Protein AF-A0A0D7ALQ7-F1 (afdb_monomer_lite)

Radius of gyration: 22.97 Å; chains: 1; bounding box: 51×56×65 Å

Organism: NCBI:txid1128425

Sequence (313 aa):
KLHRQVHEFSKQVSEHLISRTMAYHEIWLDGDDINALKESGKGKMQLVAGGALQDFEPSYGEFYLPRKFKIAVAVPPTNDVDVFTSYIAIVNAQGELEGSNVSVSGGMGVINANKETYPRLGNVIGFCTIEQGRHVAEAVVKVQRDNGNCADHKNARLKHTIDWMGLDTFKAEVEQVLGFQLQPAWPYTFDRWHVGEDGRHHFMMYIENGTVQDEANCRDFKTCLREIAKTHKGPFRTTTNQHLMLSDIPSGDVQQIKALLAKYGLDNLNHTGLRLSSSACVAFSICGLAMAESERCLPLLIDEVEKICECCV

Structure (mmCIF, N/CA/C/O backbone):
data_AF-A0A0D7ALQ7-F1
#
_entry.id   AF-A0A0D7ALQ7-F1
#
loop_
_atom_site.group_PDB
_atom_site.id
_atom_site.type_symbol
_atom_site.label_atom_id
_atom_site.label_alt_id
_atom_site.label_comp_id
_atom_site.label_asym_id
_atom_site.label_entity_id
_atom_site.label_seq_id
_atom_site.pdbx_PDB_ins_code
_atom_site.Cartn_x
_atom_site.Cartn_y
_atom_site.Cartn_z
_atom_site.occupancy
_atom_site.B_iso_or_equiv
_atom_site.auth_seq_id
_atom_site.auth_comp_id
_atom_site.auth_asym_id
_atom_site.auth_atom_id
_atom_site.pdbx_PDB_model_num
ATOM 1 N N . LYS A 1 1 ? -5.741 12.962 -14.973 1.00 83.81 1 LYS A N 1
ATOM 2 C CA . LYS A 1 1 ? -6.413 13.780 -13.923 1.00 83.81 1 LYS A CA 1
ATOM 3 C C . LYS A 1 1 ? -6.730 12.954 -12.676 1.00 83.81 1 LYS A C 1
ATOM 5 O O . LYS A 1 1 ? -6.158 13.256 -11.634 1.00 83.81 1 LYS A O 1
ATOM 10 N N . LEU A 1 2 ? -7.522 11.885 -12.805 1.00 89.56 2 LEU A N 1
ATOM 11 C CA . LEU A 1 2 ? -7.896 10.970 -11.719 1.00 89.56 2 LEU A CA 1
ATOM 12 C C . LEU A 1 2 ? -6.726 10.510 -10.838 1.00 89.56 2 LEU A C 1
ATOM 14 O O . LEU A 1 2 ? -6.777 10.671 -9.624 1.00 89.56 2 LEU A O 1
ATOM 18 N N . HIS A 1 3 ? -5.629 10.039 -11.446 1.00 89.19 3 HIS A N 1
ATOM 19 C CA . HIS A 1 3 ? -4.418 9.642 -10.713 1.00 89.19 3 HIS A CA 1
ATOM 20 C C . HIS A 1 3 ? -3.951 10.716 -9.717 1.00 89.19 3 HIS A C 1
ATOM 22 O O . HIS A 1 3 ? -3.596 10.401 -8.589 1.00 89.19 3 HIS A O 1
ATOM 28 N N . ARG A 1 4 ? -3.971 11.999 -10.107 1.00 91.25 4 ARG A N 1
ATOM 29 C CA . ARG A 1 4 ? -3.558 13.103 -9.228 1.00 91.25 4 ARG A CA 1
ATOM 30 C C . ARG A 1 4 ? -4.515 13.265 -8.048 1.00 91.25 4 ARG A C 1
ATOM 32 O O . ARG A 1 4 ? -4.041 13.488 -6.944 1.00 91.25 4 ARG A O 1
ATOM 39 N N . GLN A 1 5 ? -5.823 13.146 -8.278 1.00 94.69 5 GLN A N 1
ATOM 40 C CA . GLN A 1 5 ? -6.834 13.238 -7.219 1.00 94.69 5 GLN A CA 1
ATOM 41 C C . GLN A 1 5 ? -6.679 12.093 -6.213 1.00 94.69 5 GLN A C 1
ATOM 43 O O . GLN A 1 5 ? -6.647 12.336 -5.013 1.00 94.69 5 GLN A O 1
ATOM 48 N N . VAL A 1 6 ? -6.504 10.860 -6.696 1.00 94.88 6 VAL A N 1
ATOM 49 C CA . VAL A 1 6 ? -6.315 9.678 -5.841 1.00 94.88 6 VAL A CA 1
ATOM 50 C C . VAL A 1 6 ? -4.981 9.728 -5.095 1.00 94.88 6 VAL A C 1
ATOM 52 O O . VAL A 1 6 ? -4.926 9.409 -3.908 1.00 94.88 6 VAL A O 1
ATOM 55 N N . HIS A 1 7 ? -3.906 10.161 -5.758 1.00 94.62 7 HIS A N 1
ATOM 56 C CA . HIS A 1 7 ? -2.610 10.368 -5.116 1.00 94.62 7 HIS A CA 1
ATOM 57 C C . HIS A 1 7 ? -2.700 11.426 -4.010 1.00 94.62 7 HIS A C 1
ATOM 59 O O . HIS A 1 7 ? -2.207 11.199 -2.911 1.00 94.62 7 HIS A O 1
ATOM 65 N N . GLU A 1 8 ? -3.352 12.559 -4.278 1.00 96.38 8 GLU A N 1
ATOM 66 C CA . GLU A 1 8 ? -3.537 13.622 -3.289 1.00 96.38 8 GLU A CA 1
ATOM 67 C C . GLU A 1 8 ? -4.393 13.153 -2.107 1.00 96.38 8 GLU A C 1
ATOM 69 O O . GLU A 1 8 ? -4.010 13.356 -0.961 1.00 96.38 8 GLU A O 1
ATOM 74 N N . PHE A 1 9 ? -5.485 12.430 -2.363 1.00 96.69 9 PHE A N 1
ATOM 75 C CA . PHE A 1 9 ? -6.277 11.784 -1.316 1.00 96.69 9 PHE A CA 1
ATOM 76 C C . PHE A 1 9 ? -5.427 10.833 -0.456 1.00 96.69 9 PHE A C 1
ATOM 78 O O . PHE A 1 9 ? -5.423 10.927 0.771 1.00 96.69 9 PHE A O 1
ATOM 85 N N . SER A 1 10 ? -4.648 9.955 -1.093 1.00 96.00 10 SER A N 1
ATOM 86 C CA . SER A 1 10 ? -3.773 8.993 -0.405 1.00 96.00 10 SER A CA 1
ATOM 87 C C . SER A 1 10 ? -2.716 9.700 0.445 1.00 96.00 10 SER A C 1
ATOM 89 O O . SER A 1 10 ? -2.460 9.312 1.586 1.00 96.00 10 SER A O 1
ATOM 91 N N . LYS A 1 11 ? -2.132 10.774 -0.094 1.00 96.38 11 LYS A N 1
ATOM 92 C CA . LYS A 1 11 ? -1.169 11.622 0.602 1.00 96.38 11 LYS A CA 1
ATOM 93 C C . LYS A 1 11 ? -1.807 12.297 1.814 1.00 96.38 11 LYS A C 1
ATOM 95 O O . LYS A 1 11 ? -1.233 12.221 2.893 1.00 96.38 11 LYS A O 1
ATOM 100 N N . GLN A 1 12 ? -2.998 12.876 1.677 1.00 96.38 12 GLN A N 1
ATOM 101 C CA . GLN A 1 12 ? -3.712 13.512 2.788 1.00 96.38 12 GLN A CA 1
ATOM 102 C C . GLN A 1 12 ? -4.039 12.522 3.907 1.00 96.38 12 GLN A C 1
ATOM 104 O O . GLN A 1 12 ? -3.862 12.850 5.078 1.00 96.38 12 GLN A O 1
ATOM 109 N N . VAL A 1 13 ? -4.471 11.302 3.568 1.00 95.94 13 VAL A N 1
ATOM 110 C CA . VAL A 1 13 ? -4.682 10.231 4.556 1.00 95.94 13 VAL A CA 1
ATOM 111 C C . VAL A 1 13 ? -3.369 9.879 5.260 1.00 95.94 13 VAL A C 1
ATOM 113 O O . VAL A 1 13 ? -3.337 9.796 6.487 1.00 95.94 13 VAL A O 1
ATOM 116 N N . SER A 1 14 ? -2.275 9.721 4.508 1.00 95.31 14 SER A N 1
ATOM 117 C CA . SER A 1 14 ? -0.954 9.422 5.068 1.00 95.31 14 SER A CA 1
ATOM 118 C C . SER A 1 14 ? -0.461 10.532 5.997 1.00 95.31 14 SER A C 1
ATOM 120 O O . SER A 1 14 ? -0.092 10.255 7.132 1.00 95.31 14 SER A O 1
ATOM 122 N N . GLU A 1 15 ? -0.463 11.786 5.544 1.00 94.19 15 GLU A N 1
ATOM 123 C CA . GLU A 1 15 ? 0.010 12.945 6.311 1.00 94.19 15 GLU A CA 1
ATOM 124 C C . GLU A 1 15 ? -0.820 13.178 7.575 1.00 94.19 15 GLU A C 1
ATOM 126 O O . GLU A 1 15 ? -0.276 13.559 8.610 1.00 94.19 15 GLU A O 1
ATOM 131 N N . HIS A 1 16 ? -2.124 12.897 7.523 1.00 94.12 16 HIS A N 1
ATOM 132 C CA . HIS A 1 16 ? -3.006 13.001 8.684 1.00 94.12 16 HIS A CA 1
ATOM 133 C C . HIS A 1 16 ? -2.687 11.965 9.772 1.00 94.12 16 HIS A C 1
ATOM 135 O O . HIS A 1 16 ? -2.894 12.235 10.957 1.00 94.12 16 HIS A O 1
ATOM 141 N N . LEU A 1 17 ? -2.163 10.803 9.373 1.00 93.62 17 LEU A N 1
ATOM 142 C CA . LEU A 1 17 ? -1.817 9.682 10.249 1.00 93.62 17 LEU A CA 1
ATOM 143 C C . LEU A 1 17 ? -0.319 9.585 10.573 1.00 93.62 17 LEU A C 1
ATOM 145 O O . LEU A 1 17 ? 0.089 8.636 11.240 1.00 93.62 17 LEU A O 1
ATOM 149 N N . ILE A 1 18 ? 0.519 10.523 10.130 1.00 91.00 18 ILE A N 1
ATOM 150 C CA . ILE A 1 18 ? 1.925 10.571 10.550 1.00 91.00 18 ILE A CA 1
ATOM 151 C C . ILE A 1 18 ? 2.000 10.886 12.054 1.00 91.00 18 ILE A C 1
ATOM 153 O O . ILE A 1 18 ? 1.263 11.740 12.554 1.00 91.00 18 ILE A O 1
ATOM 157 N N . SER A 1 19 ? 2.897 10.187 12.763 1.00 87.19 19 SER A N 1
ATOM 158 C CA . SER A 1 19 ? 3.220 10.492 14.164 1.00 87.19 19 SER A CA 1
ATOM 159 C C . SER A 1 19 ? 3.658 11.950 14.295 1.00 87.19 19 SER A C 1
ATOM 161 O O . SER A 1 19 ? 4.430 12.450 13.474 1.00 87.19 19 SER A O 1
ATOM 163 N N . ARG A 1 20 ? 3.159 12.640 15.314 1.00 84.38 20 ARG A N 1
ATOM 164 C CA . ARG A 1 20 ? 3.442 14.056 15.574 1.00 84.38 20 ARG A CA 1
ATOM 165 C C . ARG A 1 20 ? 4.612 14.270 16.546 1.00 84.38 20 ARG A C 1
ATOM 167 O O . ARG A 1 20 ? 4.968 15.427 16.772 1.00 84.38 20 ARG A O 1
ATOM 174 N N . THR A 1 21 ? 5.220 13.196 17.056 1.00 83.50 21 THR A N 1
ATOM 175 C CA . THR A 1 21 ? 6.371 13.218 17.966 1.00 83.50 21 THR A CA 1
ATOM 176 C C . THR A 1 21 ? 7.606 13.793 17.293 1.00 83.50 21 THR A C 1
ATOM 178 O O . THR A 1 21 ? 7.821 13.593 16.092 1.00 83.50 21 THR A O 1
ATOM 181 N N . MET A 1 22 ? 8.477 14.413 18.084 1.00 78.94 22 MET A N 1
ATOM 182 C CA . MET A 1 22 ? 9.764 14.913 17.599 1.00 78.94 22 MET A CA 1
ATOM 183 C C . MET A 1 22 ? 10.861 13.853 17.567 1.00 78.94 22 MET A C 1
ATOM 185 O O . MET A 1 22 ? 11.856 14.066 16.878 1.00 78.94 22 MET A O 1
ATOM 189 N N . ALA A 1 23 ? 10.649 12.694 18.197 1.00 83.81 23 ALA A N 1
ATOM 190 C CA . ALA A 1 23 ? 11.645 11.631 18.341 1.00 83.81 23 ALA A CA 1
ATOM 191 C C . ALA A 1 23 ? 12.419 11.291 17.051 1.00 83.81 23 ALA A C 1
ATOM 193 O O . ALA A 1 23 ? 13.636 11.137 17.086 1.00 83.81 23 ALA A O 1
ATOM 194 N N . TYR A 1 24 ? 11.753 11.205 15.891 1.00 84.31 24 TYR A N 1
ATOM 195 C CA . TYR A 1 24 ? 12.452 10.948 14.623 1.00 84.31 24 TYR A CA 1
ATOM 196 C C . TYR A 1 24 ? 13.460 12.057 14.284 1.00 84.31 24 TYR A C 1
ATOM 198 O O . TYR A 1 24 ? 14.602 11.780 13.931 1.00 84.31 24 TYR A O 1
ATOM 206 N N . HIS A 1 25 ? 13.047 13.315 14.406 1.00 83.06 25 HIS A N 1
ATOM 207 C CA . HIS A 1 25 ? 13.895 14.462 14.099 1.00 83.06 25 HIS A CA 1
ATOM 208 C C . HIS A 1 25 ? 15.025 14.605 15.123 1.00 83.06 25 HIS A C 1
ATOM 210 O O . HIS A 1 25 ? 16.146 14.894 14.741 1.00 83.06 25 HIS A O 1
ATOM 216 N N . GLU A 1 26 ? 14.759 14.333 16.401 1.00 81.88 26 GLU A N 1
ATOM 217 C CA . GLU A 1 26 ? 15.763 14.412 17.471 1.00 81.88 26 GLU A CA 1
ATOM 218 C C . GLU A 1 26 ? 16.873 13.361 17.350 1.00 81.88 26 GLU A C 1
ATOM 220 O O . GLU A 1 26 ? 17.991 13.598 17.798 1.00 81.88 26 GLU A O 1
ATOM 225 N N . ILE A 1 27 ? 16.579 12.204 16.750 1.00 85.38 27 ILE A N 1
ATOM 226 C CA . ILE A 1 27 ? 17.568 11.138 16.539 1.00 85.38 27 ILE A CA 1
ATOM 227 C C . ILE A 1 27 ? 18.418 11.398 15.288 1.00 85.38 27 ILE A C 1
ATOM 229 O O . ILE A 1 27 ? 19.602 11.063 15.280 1.00 85.38 27 ILE A O 1
ATOM 233 N N . TRP A 1 28 ? 17.817 11.935 14.221 1.00 86.00 28 TRP A N 1
ATOM 234 C CA . TRP A 1 28 ? 18.429 11.940 12.886 1.00 86.00 28 TRP A CA 1
ATOM 235 C C . TRP A 1 28 ? 18.815 13.320 12.347 1.00 86.00 28 TRP A C 1
ATOM 237 O O . TRP A 1 28 ? 19.547 13.367 11.360 1.00 86.00 28 TRP A O 1
ATOM 247 N N . LEU A 1 29 ? 18.315 14.413 12.931 1.00 83.38 29 LEU A N 1
ATOM 248 C CA . LEU A 1 29 ? 18.621 15.779 12.501 1.00 83.38 29 LEU A CA 1
ATOM 249 C C . LEU A 1 29 ? 19.487 16.511 13.527 1.00 83.38 29 LEU A C 1
ATOM 251 O O . LEU A 1 29 ? 19.416 16.256 14.728 1.00 83.38 29 LEU A O 1
ATOM 255 N N . ASP A 1 30 ? 20.275 17.460 13.033 1.00 77.88 30 ASP A N 1
ATOM 256 C CA . ASP A 1 30 ? 21.113 18.316 13.864 1.00 77.88 30 ASP A CA 1
ATOM 257 C C . ASP A 1 30 ? 20.290 19.428 14.554 1.00 77.88 30 ASP A C 1
ATOM 259 O O . ASP A 1 30 ? 19.154 19.739 14.183 1.00 77.88 30 ASP A O 1
ATOM 263 N N . GLY A 1 31 ? 20.871 20.054 15.585 1.00 74.56 31 GLY A N 1
ATOM 264 C CA . GLY A 1 31 ? 20.174 21.006 16.464 1.00 74.56 31 GLY A CA 1
ATOM 265 C C . GLY A 1 31 ? 19.560 22.225 15.761 1.00 74.56 31 GLY A C 1
ATOM 266 O O . GLY A 1 31 ? 18.485 22.676 16.161 1.00 74.56 31 GLY A O 1
ATOM 267 N N . ASP A 1 32 ? 20.194 22.729 14.701 1.00 76.81 32 ASP A N 1
ATOM 268 C CA . ASP A 1 32 ? 19.692 23.880 13.939 1.00 76.81 32 ASP A CA 1
ATOM 269 C C . ASP A 1 32 ? 18.411 23.533 13.156 1.00 76.81 32 ASP A C 1
ATOM 271 O O . ASP A 1 32 ? 17.445 24.302 13.169 1.00 76.81 32 ASP A O 1
ATOM 275 N N . ASP A 1 33 ? 18.344 22.332 12.573 1.00 76.06 33 ASP A N 1
ATOM 276 C CA . ASP A 1 33 ? 17.162 21.840 11.855 1.00 76.06 33 ASP A CA 1
ATOM 277 C C . ASP A 1 33 ? 15.991 21.564 12.811 1.00 76.06 33 ASP A C 1
ATOM 279 O O . ASP A 1 33 ? 14.828 21.841 12.500 1.00 76.06 33 ASP A O 1
ATOM 283 N N . ILE A 1 34 ? 16.288 21.066 14.014 1.00 71.75 34 ILE A N 1
ATOM 284 C CA . ILE A 1 34 ? 15.285 20.848 15.065 1.00 71.75 34 ILE A CA 1
ATOM 285 C C . ILE A 1 34 ? 14.671 22.181 15.514 1.00 71.75 34 ILE A C 1
ATOM 287 O O . ILE A 1 34 ? 13.456 22.258 15.722 1.00 71.75 34 ILE A O 1
ATOM 291 N N . ASN A 1 35 ? 15.480 23.235 15.655 1.00 72.62 35 ASN A N 1
ATOM 292 C CA . ASN A 1 35 ? 14.992 24.560 16.037 1.00 72.62 35 ASN A CA 1
ATOM 293 C C . ASN A 1 35 ? 14.075 25.151 14.957 1.00 72.62 35 ASN A C 1
ATOM 295 O O . ASN A 1 35 ? 12.969 25.591 15.277 1.00 72.62 35 ASN A O 1
ATOM 299 N N . ALA A 1 36 ? 14.459 25.047 13.682 1.00 73.19 36 ALA A N 1
ATOM 300 C CA . ALA A 1 36 ? 13.618 25.470 12.561 1.00 73.19 36 ALA A CA 1
ATOM 301 C C . ALA A 1 36 ? 12.274 24.707 12.509 1.00 73.19 36 ALA A C 1
ATOM 303 O O . ALA A 1 36 ? 11.220 25.289 12.233 1.00 73.19 36 ALA A O 1
ATOM 304 N N . LEU A 1 37 ? 12.273 23.405 12.826 1.00 71.69 37 LEU A N 1
ATOM 305 C CA . LEU A 1 37 ? 11.043 22.609 12.904 1.00 71.69 37 LEU A CA 1
ATOM 306 C C . LEU A 1 37 ? 10.129 23.052 14.052 1.00 71.69 37 LEU A C 1
ATOM 308 O O . LEU A 1 37 ? 8.920 23.190 13.836 1.00 71.69 37 LEU A O 1
ATOM 312 N N . LYS A 1 38 ? 10.691 23.328 15.233 1.00 68.81 38 LYS A N 1
ATOM 313 C CA . LYS A 1 38 ? 9.939 23.834 16.392 1.00 68.81 38 LYS A CA 1
ATOM 314 C C . LYS A 1 38 ? 9.276 25.181 16.088 1.00 68.81 38 LYS A C 1
ATOM 316 O O . LYS A 1 38 ? 8.101 25.365 16.404 1.00 68.81 38 LYS A O 1
ATOM 321 N N . GLU A 1 39 ? 9.979 26.084 15.405 1.00 69.25 39 GLU A N 1
ATOM 322 C CA . GLU A 1 39 ? 9.442 27.383 14.971 1.00 69.25 39 GLU A CA 1
ATOM 323 C C . GLU A 1 39 ? 8.305 27.247 13.944 1.00 69.25 39 GLU A C 1
ATOM 325 O O . GLU A 1 39 ? 7.362 28.037 13.949 1.00 69.25 39 GLU A O 1
ATOM 330 N N . SER A 1 40 ? 8.331 26.200 13.111 1.00 66.94 40 SER A N 1
ATOM 331 C CA . SER A 1 40 ? 7.265 25.903 12.140 1.00 66.94 40 SER A CA 1
ATOM 332 C C . SER A 1 40 ? 5.971 25.344 12.762 1.00 66.94 40 SER A C 1
ATOM 334 O O . SER A 1 40 ? 4.985 25.125 12.054 1.00 66.94 40 SER A O 1
ATOM 336 N N . GLY A 1 41 ? 5.955 25.090 14.078 1.00 61.75 41 GLY A N 1
ATOM 337 C CA . GLY A 1 41 ? 4.806 24.529 14.796 1.00 61.75 41 GLY A CA 1
ATOM 338 C C . GLY A 1 41 ? 4.644 23.008 14.661 1.00 61.75 41 GLY A C 1
ATOM 339 O O . GLY A 1 41 ? 3.593 22.473 15.032 1.00 61.75 41 GLY A O 1
ATOM 340 N N . LYS A 1 42 ? 5.661 22.304 14.142 1.00 58.62 42 LYS A N 1
ATOM 341 C CA . LYS A 1 42 ? 5.750 20.835 14.145 1.00 58.62 42 LYS A CA 1
ATOM 342 C C . LYS A 1 42 ? 6.405 20.364 15.450 1.00 58.62 42 LYS A C 1
ATOM 344 O O . LYS A 1 42 ? 7.422 20.916 15.852 1.00 58.62 42 LYS A O 1
ATOM 349 N N . GLY A 1 43 ? 5.809 19.363 16.107 1.00 57.34 43 GLY A N 1
ATOM 350 C CA . GLY A 1 43 ? 6.236 18.897 17.434 1.00 57.34 43 GLY A CA 1
ATOM 351 C C . GLY A 1 43 ? 5.532 19.618 18.579 1.00 57.34 43 GLY A C 1
ATOM 352 O O . GLY A 1 43 ? 6.143 20.394 19.314 1.00 57.34 43 GLY A O 1
ATOM 353 N N . LYS A 1 44 ? 4.217 19.404 18.719 1.00 56.22 44 LYS A N 1
ATOM 354 C CA . LYS A 1 44 ? 3.459 19.973 19.840 1.00 56.22 44 LYS A CA 1
ATOM 355 C C . LYS A 1 44 ? 3.783 19.200 21.117 1.00 56.22 44 LYS A C 1
ATOM 357 O O . LYS A 1 44 ? 3.284 18.100 21.320 1.00 56.22 44 LYS A O 1
ATOM 362 N N . MET A 1 45 ? 4.570 19.824 21.983 1.00 58.41 45 MET A N 1
ATOM 363 C CA . MET A 1 45 ? 4.805 19.358 23.346 1.00 58.41 45 MET A CA 1
ATOM 364 C C . MET A 1 45 ? 3.640 19.792 24.238 1.00 58.41 45 MET A C 1
ATOM 366 O O . MET A 1 45 ? 3.229 20.955 24.200 1.00 58.41 45 MET A O 1
ATOM 370 N N . GLN A 1 46 ? 3.105 18.879 25.045 1.00 51.94 46 GLN A N 1
ATOM 371 C CA . GLN A 1 46 ? 2.086 19.196 26.042 1.00 51.94 46 GLN A CA 1
ATOM 372 C C . GLN A 1 46 ? 2.699 19.170 27.444 1.00 51.94 46 GLN A C 1
ATOM 374 O O . GLN A 1 46 ? 3.487 18.289 27.781 1.00 51.94 46 GLN A O 1
ATOM 379 N N . LEU A 1 47 ? 2.325 20.145 28.273 1.00 51.75 47 LEU A N 1
ATOM 380 C CA . LEU A 1 47 ? 2.607 20.119 29.707 1.00 51.75 47 LEU A CA 1
ATOM 381 C C . LEU A 1 47 ? 1.745 19.035 30.360 1.00 51.75 47 LEU A C 1
ATOM 383 O O . LEU A 1 47 ? 0.519 19.160 30.399 1.00 51.75 47 LEU A O 1
ATOM 387 N N . VAL A 1 48 ? 2.385 17.985 30.866 1.00 53.59 48 VAL A N 1
ATOM 388 C CA . VAL A 1 48 ? 1.722 16.923 31.633 1.00 53.59 48 VAL A CA 1
ATOM 389 C C . VAL A 1 48 ? 1.777 17.213 33.136 1.00 53.59 48 VAL A C 1
ATOM 391 O O . VAL A 1 48 ? 2.560 18.046 33.607 1.00 53.59 48 VAL A O 1
ATOM 394 N N . ALA A 1 49 ? 0.908 16.553 33.909 1.00 41.44 49 ALA A N 1
ATOM 395 C CA . ALA A 1 49 ? 0.859 16.707 35.362 1.00 41.44 49 ALA A CA 1
ATOM 396 C C . ALA A 1 49 ? 2.239 16.401 35.976 1.00 41.44 49 ALA A C 1
ATOM 398 O O . ALA A 1 49 ? 2.764 15.303 35.816 1.00 41.44 49 ALA A O 1
ATOM 399 N N . GLY A 1 50 ? 2.836 17.394 36.643 1.00 54.69 50 GLY A N 1
ATOM 400 C CA . GLY A 1 50 ? 4.226 17.347 37.119 1.00 54.69 50 GLY A CA 1
ATOM 401 C C . GLY A 1 50 ? 5.176 18.331 36.422 1.00 54.69 50 GLY A C 1
ATOM 402 O O . GLY A 1 50 ? 6.323 18.449 36.837 1.00 54.69 50 GLY A O 1
ATOM 403 N N . GLY A 1 51 ? 4.711 19.075 35.409 1.00 45.66 51 GLY A N 1
ATOM 404 C CA . GLY A 1 51 ? 5.470 20.169 34.787 1.00 45.66 51 GLY A CA 1
ATOM 405 C C . GLY A 1 51 ? 6.480 19.734 33.720 1.00 45.66 51 GLY A C 1
ATOM 406 O O . GLY A 1 51 ? 7.216 20.574 33.208 1.00 45.66 51 GLY A O 1
ATOM 407 N N . ALA A 1 52 ? 6.507 18.448 33.361 1.00 50.28 52 ALA A N 1
ATOM 408 C CA . ALA A 1 52 ? 7.300 17.956 32.241 1.00 50.28 52 ALA A CA 1
ATOM 409 C C . ALA A 1 52 ? 6.615 18.296 30.906 1.00 50.28 52 ALA A C 1
ATOM 411 O O . ALA A 1 52 ? 5.395 18.180 30.771 1.00 50.28 52 ALA A O 1
ATOM 412 N N . LEU A 1 53 ? 7.409 18.712 29.918 1.00 56.91 53 LEU A N 1
ATOM 413 C CA . LEU A 1 53 ? 6.988 18.778 28.520 1.00 56.91 53 LEU A CA 1
ATOM 414 C C . LEU A 1 53 ? 7.128 17.373 27.932 1.00 56.91 53 LEU A C 1
ATOM 416 O O . LEU A 1 53 ? 8.234 16.836 27.910 1.00 56.91 53 LEU A O 1
ATOM 420 N N . GLN A 1 54 ? 6.020 16.780 27.491 1.00 65.62 54 GLN A N 1
ATOM 421 C CA . GLN A 1 54 ? 6.009 15.467 26.851 1.00 65.62 54 GLN A CA 1
ATOM 422 C C . GLN A 1 54 ? 5.468 15.583 25.426 1.00 65.62 54 GLN A C 1
ATOM 424 O O . GLN A 1 54 ? 4.537 16.352 25.163 1.00 65.62 54 GLN A O 1
ATOM 429 N N . ASP A 1 55 ? 6.057 14.806 24.519 1.00 68.88 55 ASP A N 1
ATOM 430 C CA . ASP A 1 55 ? 5.537 14.612 23.169 1.00 68.88 55 ASP A CA 1
ATOM 431 C C . ASP A 1 55 ? 4.090 14.101 23.252 1.00 68.88 55 ASP A C 1
ATOM 433 O O . ASP A 1 55 ? 3.804 13.102 23.917 1.00 68.88 55 ASP A O 1
ATOM 437 N N . PHE A 1 56 ? 3.166 14.805 22.599 1.00 74.38 56 PHE A N 1
ATOM 438 C CA . PHE A 1 56 ? 1.751 14.453 22.601 1.00 74.38 56 PHE A CA 1
ATOM 439 C C . PHE A 1 56 ? 1.342 13.840 21.263 1.00 74.38 56 PHE A C 1
ATOM 441 O O . PHE A 1 56 ? 1.339 14.525 20.240 1.00 74.38 56 PHE A O 1
ATOM 448 N N . GLU A 1 57 ? 0.919 12.572 21.297 1.00 85.12 57 GLU A N 1
ATOM 449 C CA . GLU A 1 57 ? 0.363 11.847 20.152 1.00 85.12 57 GLU A CA 1
ATOM 450 C C . GLU A 1 57 ? -1.174 11.802 20.186 1.00 85.12 57 GLU A C 1
ATOM 452 O O . GLU A 1 57 ? -1.748 10.949 20.867 1.00 85.12 57 GLU A O 1
ATOM 457 N N . PRO A 1 58 ? -1.892 12.644 19.416 1.00 83.44 58 PRO A N 1
ATOM 458 C CA . PRO A 1 58 ? -3.352 12.739 19.518 1.00 83.44 58 PRO A CA 1
ATOM 459 C C . PRO A 1 58 ? -4.084 11.495 18.997 1.00 83.44 58 PRO A C 1
ATOM 461 O O . PRO A 1 58 ? -5.159 11.138 19.484 1.00 83.44 58 PRO A O 1
ATOM 464 N N . SER A 1 59 ? -3.522 10.854 17.970 1.00 85.12 59 SER A N 1
ATOM 465 C CA . SER A 1 59 ? -4.125 9.687 17.317 1.00 85.12 59 SER A CA 1
ATOM 466 C C . SER A 1 59 ? -3.618 8.382 17.919 1.00 85.12 59 SER A C 1
ATOM 468 O O . SER A 1 59 ? -4.390 7.439 18.076 1.00 85.12 59 SER A O 1
ATOM 470 N N . TYR A 1 60 ? -2.342 8.333 18.295 1.00 89.81 60 TYR A N 1
ATOM 471 C CA . TYR A 1 60 ? -1.665 7.109 18.715 1.00 89.81 60 TYR A CA 1
ATOM 472 C C . TYR A 1 60 ? -1.578 6.937 20.231 1.00 89.81 60 TYR A C 1
ATOM 474 O O . TYR A 1 60 ? -1.548 5.803 20.699 1.00 89.81 60 TYR A O 1
ATOM 482 N N . GLY A 1 61 ? -1.601 8.030 20.998 1.00 88.75 61 GLY A N 1
ATOM 483 C CA . GLY A 1 61 ? -1.325 7.989 22.430 1.00 88.75 61 GLY A CA 1
ATOM 484 C C . GLY A 1 61 ? 0.087 7.481 22.739 1.00 88.75 61 GLY A C 1
ATOM 485 O O . GLY A 1 61 ? 0.914 7.291 21.850 1.00 88.75 61 GLY A O 1
ATOM 486 N N . GLU A 1 62 ? 0.353 7.240 24.020 1.00 88.62 62 GLU A N 1
ATOM 487 C CA . GLU A 1 62 ? 1.664 6.793 24.513 1.00 88.62 62 GLU A CA 1
ATOM 488 C C . GLU A 1 62 ? 2.098 5.438 23.927 1.00 88.62 62 GLU A C 1
ATOM 490 O O . GLU A 1 62 ? 3.265 5.238 23.594 1.00 88.62 62 GLU A O 1
ATOM 495 N N . PHE A 1 63 ? 1.152 4.510 23.761 1.00 90.69 63 PHE A N 1
ATOM 496 C CA . PHE A 1 63 ? 1.441 3.118 23.394 1.00 90.69 63 PHE A CA 1
ATOM 497 C C . PHE A 1 63 ? 1.362 2.828 21.894 1.00 90.69 63 PHE A C 1
ATOM 499 O O . PHE A 1 63 ? 1.590 1.691 21.478 1.00 90.69 63 PHE A O 1
ATOM 506 N N . TYR A 1 64 ? 1.056 3.834 21.071 1.00 94.38 64 TYR A N 1
ATOM 507 C CA . TYR A 1 64 ? 0.797 3.650 19.647 1.00 94.38 64 TYR A CA 1
ATOM 508 C C . TYR A 1 64 ? -0.268 2.571 19.376 1.00 94.38 64 TYR A C 1
ATOM 510 O O . TYR A 1 64 ? -1.220 2.411 20.136 1.00 94.38 64 TYR A O 1
ATOM 518 N N . LEU A 1 65 ? -0.174 1.875 18.239 1.00 95.62 65 LEU A N 1
ATOM 519 C CA . LEU A 1 65 ? -1.115 0.825 17.866 1.00 95.62 65 LEU A CA 1
ATOM 520 C C . LEU A 1 65 ? -0.651 -0.547 18.360 1.00 95.62 65 LEU A C 1
ATOM 522 O O . LEU A 1 65 ? 0.546 -0.836 18.294 1.00 95.62 65 LEU A O 1
ATOM 526 N N . PRO A 1 66 ? -1.593 -1.462 18.666 1.00 95.69 66 PRO A N 1
ATOM 527 C CA . PRO A 1 66 ? -1.279 -2.844 19.037 1.00 95.69 66 PRO A CA 1
ATOM 528 C C . PRO A 1 66 ? -0.376 -3.558 18.015 1.00 95.69 66 PRO A C 1
ATOM 530 O O . PRO A 1 66 ? 0.422 -4.439 18.341 1.00 95.69 66 PRO A O 1
ATOM 533 N N . ARG A 1 67 ? -0.499 -3.201 16.726 1.00 96.12 67 ARG A N 1
ATOM 534 C CA . ARG A 1 67 ? 0.314 -3.756 15.639 1.00 96.12 67 ARG A CA 1
ATOM 535 C C . ARG A 1 67 ? 0.284 -2.856 14.400 1.00 96.12 67 ARG A C 1
ATOM 537 O O . ARG A 1 67 ? -0.496 -1.916 14.316 1.00 96.12 67 ARG A O 1
ATOM 544 N N . LYS A 1 68 ? 1.104 -3.190 13.392 1.00 94.50 68 LYS A N 1
ATOM 545 C CA . LYS A 1 68 ? 1.143 -2.489 12.098 1.00 94.50 68 LYS A CA 1
ATOM 546 C C . LYS A 1 68 ? -0.248 -2.342 11.472 1.00 94.50 68 LYS A C 1
ATOM 548 O O . LYS A 1 68 ? -0.987 -3.327 11.339 1.00 94.50 68 LYS A O 1
ATOM 553 N N . PHE A 1 69 ? -0.534 -1.133 11.012 1.00 94.19 69 PHE A N 1
ATOM 554 C CA . PHE A 1 69 ? -1.732 -0.773 10.267 1.00 94.19 69 PHE A CA 1
ATOM 555 C C . PHE A 1 69 ? -1.360 -0.534 8.801 1.00 94.19 69 PHE A C 1
ATOM 557 O O . PHE A 1 69 ? -0.243 -0.110 8.512 1.00 94.19 69 PHE A O 1
ATOM 564 N N . LYS A 1 70 ? -2.243 -0.891 7.869 1.00 94.12 70 LYS A N 1
ATOM 565 C CA . LYS A 1 70 ? -1.982 -0.778 6.429 1.00 94.12 70 LYS A CA 1
ATOM 566 C C . LYS A 1 70 ? -3.159 -0.094 5.768 1.00 94.12 70 LYS A C 1
ATOM 568 O O . LYS A 1 70 ? -4.288 -0.493 6.034 1.00 94.12 70 LYS A O 1
ATOM 573 N N . ILE A 1 71 ? -2.859 0.873 4.909 1.00 94.50 71 ILE A N 1
ATOM 574 C CA . ILE A 1 71 ? -3.845 1.579 4.102 1.00 94.50 71 ILE A CA 1
ATOM 575 C C . ILE A 1 71 ? -3.445 1.499 2.637 1.00 94.50 71 ILE A C 1
ATOM 577 O O . ILE A 1 71 ? -2.273 1.646 2.301 1.00 94.50 71 ILE A O 1
ATOM 581 N N . ALA A 1 72 ? -4.433 1.241 1.792 1.00 94.44 72 ALA A N 1
ATOM 582 C CA . ALA A 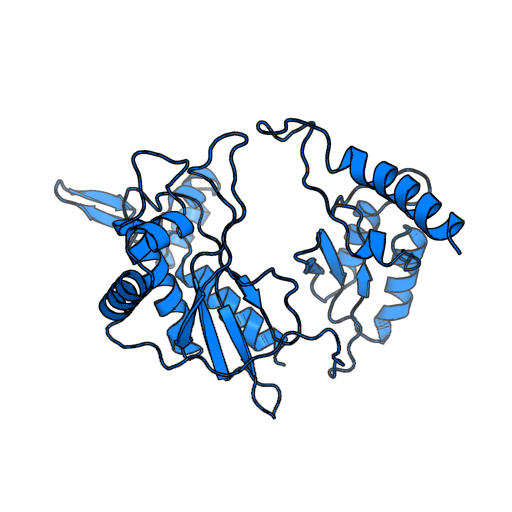1 72 ? -4.332 1.186 0.346 1.00 94.44 72 ALA A CA 1
ATOM 583 C C . ALA A 1 72 ? -5.561 1.861 -0.274 1.00 94.44 72 ALA A C 1
ATOM 585 O O . ALA A 1 72 ? -6.654 1.811 0.298 1.00 94.44 72 ALA A O 1
ATOM 586 N N . VAL A 1 73 ? -5.376 2.471 -1.442 1.00 95.19 73 VAL A N 1
ATOM 587 C CA . VAL A 1 73 ? -6.453 3.073 -2.230 1.00 95.19 73 VAL A CA 1
ATOM 588 C C . VAL A 1 73 ? -6.418 2.445 -3.616 1.00 95.19 73 VAL A C 1
ATOM 590 O O . VAL A 1 73 ? -5.467 2.676 -4.358 1.00 95.19 73 VAL A O 1
ATOM 593 N N . ALA A 1 74 ? -7.414 1.629 -3.956 1.00 93.00 74 ALA A N 1
ATOM 594 C CA . ALA A 1 74 ? -7.554 1.104 -5.314 1.00 93.00 74 ALA A CA 1
ATOM 595 C C . ALA A 1 74 ? -8.397 2.035 -6.157 1.00 93.00 74 ALA A C 1
ATOM 597 O O . ALA A 1 74 ? -9.345 2.654 -5.671 1.00 93.00 74 ALA A O 1
ATOM 598 N N . VAL A 1 75 ? -8.092 2.033 -7.447 1.00 92.00 75 VAL A N 1
ATOM 599 C CA . VAL A 1 75 ? -8.875 2.711 -8.468 1.00 92.00 75 VAL A CA 1
ATOM 600 C C . VAL A 1 75 ? -9.463 1.646 -9.382 1.00 92.00 75 VAL A C 1
ATOM 602 O O . VAL A 1 75 ? -8.749 1.139 -10.251 1.00 92.00 75 VAL A O 1
ATOM 605 N N . PRO A 1 76 ? -10.749 1.290 -9.199 1.00 89.38 76 PRO A N 1
ATOM 606 C CA . PRO A 1 76 ? -11.449 0.442 -10.143 1.00 89.38 76 PRO A CA 1
ATOM 607 C C . PRO A 1 76 ? -11.258 0.941 -11.588 1.00 89.38 76 PRO A C 1
ATOM 609 O O . PRO A 1 76 ? -11.273 2.151 -11.826 1.00 89.38 76 PRO A O 1
ATOM 612 N N . PRO A 1 77 ? -11.054 0.029 -12.547 1.00 85.44 77 PRO A N 1
ATOM 613 C CA . PRO A 1 77 ? -11.259 -1.409 -12.412 1.00 85.44 77 PRO A CA 1
ATOM 614 C C . PRO A 1 77 ? -10.019 -2.186 -11.910 1.00 85.44 77 PRO A C 1
ATOM 616 O O . PRO A 1 77 ? -10.077 -3.395 -11.701 1.00 85.44 77 PRO A O 1
ATOM 619 N N . THR A 1 78 ? -8.911 -1.517 -11.609 1.00 85.50 78 THR A N 1
ATOM 620 C CA . THR A 1 78 ? -7.670 -2.177 -11.185 1.00 85.50 78 THR A CA 1
ATOM 621 C C . THR A 1 78 ? -7.611 -2.364 -9.661 1.00 85.50 78 THR A C 1
ATOM 623 O O . THR A 1 78 ? -7.919 -1.453 -8.895 1.00 85.50 78 THR A O 1
ATOM 626 N N . ASN A 1 79 ? -7.185 -3.550 -9.213 1.00 87.56 79 ASN A N 1
ATOM 627 C CA . ASN A 1 79 ? -6.892 -3.858 -7.805 1.00 87.56 79 ASN A CA 1
ATOM 628 C C . ASN A 1 79 ? -5.425 -4.289 -7.624 1.00 87.56 79 ASN A C 1
ATOM 630 O O . ASN A 1 79 ? -5.121 -5.329 -7.047 1.00 87.56 79 ASN A O 1
ATOM 634 N N . ASP A 1 80 ? -4.510 -3.502 -8.174 1.00 85.12 80 ASP A N 1
ATOM 635 C CA . ASP A 1 80 ? -3.066 -3.707 -8.068 1.00 85.12 80 ASP A CA 1
ATOM 636 C C . ASP A 1 80 ? -2.576 -3.598 -6.619 1.00 85.12 80 ASP A C 1
ATOM 638 O O . ASP A 1 80 ? -1.638 -4.289 -6.231 1.00 85.12 80 ASP A O 1
ATOM 642 N N . VAL A 1 81 ? -3.229 -2.778 -5.795 1.00 86.94 81 VAL A N 1
ATOM 643 C CA . VAL A 1 81 ? -2.842 -2.555 -4.393 1.00 86.94 81 VAL A CA 1
ATOM 644 C C . VAL A 1 81 ? -3.341 -3.611 -3.396 1.00 86.94 81 VAL A C 1
ATOM 646 O O . VAL A 1 81 ? -3.043 -3.498 -2.207 1.00 86.94 81 VAL A O 1
ATOM 649 N N . ASP A 1 82 ? -4.103 -4.609 -3.856 1.00 81.94 82 ASP A N 1
ATOM 650 C CA . ASP A 1 82 ? -4.733 -5.650 -3.027 1.00 81.94 82 ASP A CA 1
ATOM 651 C C . ASP A 1 82 ? -5.603 -5.058 -1.885 1.00 81.94 82 ASP A C 1
ATOM 653 O O . ASP A 1 82 ? -5.365 -5.177 -0.677 1.00 81.94 82 ASP A O 1
ATOM 657 N N . VAL A 1 83 ? -6.617 -4.302 -2.313 1.00 76.88 83 VAL A N 1
ATOM 658 C CA . VAL A 1 83 ? -7.308 -3.241 -1.565 1.00 76.88 83 VAL A CA 1
ATOM 659 C C . VAL A 1 83 ? -8.375 -3.677 -0.587 1.00 76.88 83 VAL A C 1
ATOM 661 O O . VAL A 1 83 ? -9.003 -2.826 0.047 1.00 76.88 83 VAL A O 1
ATOM 664 N N . PHE A 1 84 ? -8.591 -4.971 -0.383 1.00 74.12 84 PHE A N 1
ATOM 665 C CA . PHE A 1 84 ? -9.486 -5.429 0.684 1.00 74.12 84 PHE A CA 1
ATOM 666 C C . PHE A 1 84 ? -8.891 -5.147 2.083 1.00 74.12 84 PHE A C 1
ATOM 668 O O . PHE A 1 84 ? -9.035 -5.922 3.018 1.00 74.12 84 PHE A O 1
ATOM 675 N N . THR A 1 85 ? -8.197 -4.020 2.223 1.00 62.69 85 THR A N 1
ATOM 676 C CA . THR A 1 85 ? -7.434 -3.497 3.332 1.00 62.69 85 THR A CA 1
ATOM 677 C C . THR A 1 85 ? -7.797 -2.038 3.663 1.00 62.69 85 THR A C 1
ATOM 679 O O . THR A 1 85 ? -7.533 -1.687 4.810 1.00 62.69 85 THR A O 1
ATOM 682 N N . SER A 1 86 ? -8.391 -1.198 2.773 1.00 83.88 86 SER A N 1
ATOM 683 C CA . SER A 1 86 ? -8.776 0.203 3.130 1.00 83.88 86 SER A CA 1
ATOM 684 C C . SER A 1 86 ? -9.788 0.976 2.255 1.00 83.88 86 SER A C 1
ATOM 686 O O . SER A 1 86 ? -10.891 1.223 2.727 1.00 83.88 86 SER A O 1
ATOM 688 N N . TYR A 1 87 ? -9.454 1.443 1.043 1.00 95.06 87 TYR A N 1
ATOM 689 C CA . TYR A 1 87 ? -10.319 2.372 0.282 1.00 95.06 87 TYR A CA 1
ATOM 690 C C . TYR A 1 87 ? -10.475 1.971 -1.180 1.00 95.06 87 TYR A C 1
ATOM 692 O O . TYR A 1 87 ? -9.489 1.758 -1.876 1.00 95.06 87 TYR A O 1
ATOM 700 N N . ILE A 1 88 ? -11.708 1.953 -1.673 1.00 95.88 88 ILE A N 1
ATOM 701 C CA . ILE A 1 88 ? -12.026 1.683 -3.077 1.00 95.88 88 ILE A CA 1
ATOM 702 C C . ILE A 1 88 ? -12.584 2.972 -3.672 1.00 95.88 88 ILE A C 1
ATOM 704 O O . ILE A 1 88 ? -13.677 3.401 -3.297 1.00 95.88 88 ILE A O 1
ATOM 708 N N . ALA A 1 89 ? -11.820 3.603 -4.563 1.00 95.25 89 ALA A N 1
ATOM 709 C CA . ALA A 1 89 ? -12.190 4.868 -5.178 1.00 95.25 89 ALA A CA 1
ATOM 710 C C . ALA A 1 89 ? -13.480 4.736 -5.995 1.00 95.25 89 ALA A C 1
ATOM 712 O O . ALA A 1 89 ? -13.677 3.763 -6.722 1.00 95.25 89 ALA A O 1
ATOM 713 N N . ILE A 1 90 ? -14.331 5.752 -5.898 1.00 95.56 90 ILE A N 1
ATOM 714 C CA . ILE A 1 90 ? -15.541 5.890 -6.701 1.00 95.56 90 ILE A CA 1
ATOM 715 C C . ILE A 1 90 ? -15.329 7.036 -7.682 1.00 95.56 90 ILE A C 1
ATOM 717 O O . ILE A 1 90 ? -14.969 8.147 -7.284 1.00 95.56 90 ILE A O 1
ATOM 721 N N . VAL A 1 91 ? -15.509 6.730 -8.964 1.00 92.00 91 VAL A N 1
ATOM 722 C CA . VAL A 1 91 ? -15.184 7.615 -10.083 1.00 92.00 91 VAL A CA 1
ATOM 723 C C . VAL A 1 91 ? -16.450 7.881 -10.884 1.00 92.00 91 VAL A C 1
ATOM 725 O O . VAL A 1 91 ? -17.155 6.938 -11.246 1.00 92.00 91 VAL A O 1
ATOM 728 N N . ASN A 1 92 ? -16.731 9.148 -11.174 1.00 90.00 92 ASN A N 1
ATOM 729 C CA . ASN A 1 92 ? -17.897 9.521 -11.970 1.00 90.00 92 ASN A CA 1
ATOM 730 C C . ASN A 1 92 ? -17.701 9.289 -13.471 1.00 90.00 92 ASN A C 1
ATOM 732 O O . ASN A 1 92 ? -16.613 8.973 -13.956 1.00 90.00 92 ASN A O 1
ATOM 736 N N . ALA A 1 93 ? -18.773 9.514 -14.231 1.00 87.00 93 ALA A N 1
ATOM 737 C CA . ALA A 1 93 ? -18.773 9.400 -15.688 1.00 87.00 93 ALA A CA 1
ATOM 738 C C . ALA A 1 93 ? -17.793 10.365 -16.387 1.00 87.00 93 ALA A C 1
ATOM 740 O O . ALA A 1 93 ? -17.449 10.149 -17.545 1.00 87.00 93 ALA A O 1
ATOM 741 N N . GLN A 1 94 ? -17.342 11.423 -15.706 1.00 86.94 94 GLN A N 1
ATOM 742 C CA . GLN A 1 94 ? -16.351 12.383 -16.199 1.00 86.94 94 GLN A CA 1
ATOM 743 C C . GLN A 1 94 ? -14.906 11.984 -15.842 1.00 86.94 94 GLN A C 1
ATOM 745 O O . GLN A 1 94 ? -13.972 12.729 -16.145 1.00 86.94 94 GLN A O 1
ATOM 750 N N . GLY A 1 95 ? -14.699 10.826 -15.204 1.00 87.19 95 GLY A N 1
ATOM 751 C CA . GLY A 1 95 ? -13.375 10.343 -14.816 1.00 87.19 95 GLY A CA 1
ATOM 752 C C . GLY A 1 95 ? -12.783 11.074 -13.607 1.00 87.19 95 GLY A C 1
ATOM 753 O O . GLY A 1 95 ? -11.559 11.156 -13.475 1.00 87.19 95 GLY A O 1
ATOM 754 N N . GLU A 1 96 ? -13.620 11.642 -12.739 1.00 91.94 96 GLU A N 1
ATOM 755 C CA . GLU A 1 96 ? -13.207 12.349 -11.525 1.00 91.94 96 GLU A CA 1
ATOM 756 C C . GLU A 1 96 ? -13.530 11.539 -10.270 1.00 91.94 96 GLU A C 1
ATOM 758 O O . GLU A 1 96 ? -14.544 10.847 -10.202 1.00 91.94 96 GLU A O 1
ATOM 763 N N . LEU A 1 97 ? -12.662 11.642 -9.263 1.00 94.88 97 LEU A N 1
ATOM 764 C CA . LEU A 1 97 ? -12.900 11.052 -7.947 1.00 94.88 97 LEU A CA 1
ATOM 765 C C . LEU A 1 97 ? -14.083 11.761 -7.266 1.00 94.88 97 LEU A C 1
ATOM 767 O O . LEU A 1 97 ? -14.045 12.981 -7.127 1.00 94.88 97 LEU A O 1
ATOM 771 N N . GLU A 1 98 ? -15.085 11.007 -6.810 1.00 95.56 98 GLU A N 1
ATOM 772 C CA . GLU A 1 98 ? -16.219 11.525 -6.017 1.00 95.56 98 GLU A CA 1
ATOM 773 C C . GLU A 1 98 ? -16.097 11.188 -4.528 1.00 95.56 98 GLU A C 1
ATOM 775 O O . GLU A 1 98 ? -16.576 11.914 -3.658 1.00 95.56 98 GLU A O 1
ATOM 780 N N . GLY A 1 99 ? -15.431 10.081 -4.216 1.00 96.25 99 GLY A N 1
ATOM 781 C CA . GLY A 1 99 ? -15.261 9.602 -2.854 1.00 96.25 99 GLY A CA 1
ATOM 782 C C . GLY A 1 99 ? -14.696 8.196 -2.846 1.00 96.25 99 GLY A C 1
ATOM 783 O O . GLY A 1 99 ? -14.023 7.769 -3.789 1.00 96.25 99 GLY A O 1
ATOM 784 N N . SER A 1 100 ? -14.927 7.463 -1.765 1.00 97.12 100 SER A N 1
ATOM 785 C CA . SER A 1 100 ? -14.440 6.092 -1.646 1.00 97.12 100 SER A CA 1
ATOM 786 C C . SER A 1 100 ? -15.354 5.235 -0.791 1.00 97.12 100 SER A C 1
ATOM 788 O O . SER A 1 100 ? -15.813 5.648 0.274 1.00 97.12 100 SER A O 1
ATOM 790 N N . ASN A 1 101 ? -15.547 3.996 -1.228 1.00 97.62 101 ASN A N 1
ATOM 791 C CA . ASN A 1 101 ? -15.998 2.946 -0.333 1.00 97.62 101 ASN A CA 1
ATOM 792 C C . ASN A 1 101 ? -14.879 2.607 0.656 1.00 97.62 101 ASN A C 1
ATOM 794 O O . ASN A 1 101 ? -13.708 2.518 0.287 1.00 97.62 101 ASN A O 1
ATOM 798 N N . VAL A 1 102 ? -15.255 2.380 1.907 1.00 97.19 102 VAL A N 1
ATOM 799 C CA . VAL A 1 102 ? -14.363 2.068 3.020 1.00 97.19 102 VAL A CA 1
ATOM 800 C C . VAL A 1 102 ? -14.398 0.563 3.252 1.00 97.19 102 VAL A C 1
ATOM 802 O O . VAL A 1 102 ? -15.445 0.008 3.578 1.00 97.19 102 VAL A O 1
ATOM 805 N N . SER A 1 103 ? -13.256 -0.097 3.094 1.00 95.50 103 SER A N 1
ATOM 806 C CA . SER A 1 103 ? -13.028 -1.507 3.400 1.00 95.50 103 SER A CA 1
ATOM 807 C C . SER A 1 103 ? -12.128 -1.644 4.625 1.00 95.50 103 SER A C 1
ATOM 809 O O . SER A 1 103 ? -11.046 -1.079 4.672 1.00 95.50 103 SER A O 1
ATOM 811 N N . VAL A 1 104 ? -12.503 -2.467 5.596 1.00 93.88 104 VAL A N 1
ATOM 812 C CA . VAL A 1 104 ? -11.692 -2.737 6.799 1.00 93.88 104 VAL A CA 1
ATOM 813 C C . VAL A 1 104 ? -11.298 -4.207 6.870 1.00 93.88 104 VAL A C 1
ATOM 815 O O . VAL A 1 104 ? -11.907 -5.025 6.195 1.00 93.88 104 VAL A O 1
ATOM 818 N N . SER A 1 105 ? -10.333 -4.570 7.726 1.00 81.81 105 SER A N 1
ATOM 819 C CA . SER A 1 105 ? -10.078 -5.966 8.153 1.00 81.81 105 SER A CA 1
ATOM 820 C C . SER A 1 105 ? -9.220 -6.888 7.257 1.00 81.81 105 SER A C 1
ATOM 822 O O . SER A 1 105 ? -9.057 -8.068 7.566 1.00 81.81 105 SER A O 1
ATOM 824 N N . GLY A 1 106 ? -8.600 -6.403 6.180 1.00 84.62 106 GLY A N 1
ATOM 825 C CA . GLY A 1 106 ? -7.702 -7.245 5.373 1.00 84.62 106 GLY A CA 1
ATOM 826 C C . GLY A 1 106 ? -6.421 -7.670 6.102 1.00 84.62 106 GLY A C 1
ATOM 827 O O . GLY A 1 106 ? -5.739 -6.855 6.741 1.00 84.62 106 GLY A O 1
ATOM 828 N N . GLY A 1 107 ? -6.011 -8.937 5.973 1.00 88.88 107 GLY A N 1
ATOM 829 C CA . GLY A 1 107 ? -4.702 -9.341 6.484 1.00 88.88 107 GLY A CA 1
ATOM 830 C C . GLY A 1 107 ? -4.275 -10.787 6.257 1.00 88.88 107 GLY A C 1
ATOM 831 O O . GLY A 1 107 ? -4.891 -11.718 6.760 1.00 88.88 107 GLY A O 1
ATOM 832 N N . MET A 1 108 ? -3.091 -10.950 5.665 1.00 91.44 108 MET A N 1
ATOM 833 C CA . MET A 1 108 ? -2.520 -12.248 5.270 1.00 91.44 108 MET A CA 1
ATOM 834 C C . MET A 1 108 ? -1.767 -13.024 6.360 1.00 91.44 108 MET A C 1
ATOM 836 O O . MET A 1 108 ? -1.408 -14.171 6.144 1.00 91.44 108 MET A O 1
ATOM 840 N N . GLY A 1 109 ? -1.450 -12.412 7.507 1.00 89.88 109 GLY A N 1
ATOM 841 C CA . GLY A 1 109 ? -0.548 -13.033 8.490 1.00 89.88 109 GLY A CA 1
ATOM 842 C C . GLY A 1 109 ? -1.104 -14.332 9.085 1.00 89.88 109 GLY A C 1
ATOM 843 O O . GLY A 1 109 ? -2.195 -14.306 9.651 1.00 89.88 109 GLY A O 1
ATOM 844 N N . VAL A 1 110 ? -0.338 -15.417 8.990 1.00 92.25 110 VAL A N 1
ATOM 845 C CA . VAL A 1 110 ? -0.656 -16.762 9.496 1.00 92.25 110 VAL A CA 1
ATOM 846 C C . VAL A 1 110 ? 0.586 -17.327 10.175 1.00 92.25 110 VAL A C 1
ATOM 848 O O . VAL A 1 110 ? 1.707 -17.042 9.753 1.00 92.25 110 VAL A O 1
ATOM 851 N N . ILE A 1 111 ? 0.391 -18.119 11.222 1.00 92.25 111 ILE A N 1
ATOM 852 C CA . ILE A 1 111 ? 1.434 -18.925 11.849 1.00 92.25 111 ILE A CA 1
ATOM 853 C C . ILE A 1 111 ? 1.113 -20.392 11.571 1.00 92.25 111 ILE A C 1
ATOM 855 O O . ILE A 1 111 ? 0.015 -20.864 11.870 1.00 92.25 111 ILE A O 1
ATOM 859 N N . ASN A 1 112 ? 2.079 -21.120 11.011 1.00 91.19 112 ASN A N 1
ATOM 860 C CA . ASN A 1 112 ? 1.918 -22.540 10.710 1.00 91.19 112 ASN A CA 1
ATOM 861 C C . ASN A 1 112 ? 1.501 -23.321 11.965 1.00 91.19 112 ASN A C 1
ATOM 863 O O . ASN A 1 112 ? 2.026 -23.092 13.053 1.00 91.19 112 ASN A O 1
ATOM 867 N N . ALA A 1 113 ? 0.550 -24.242 11.794 1.00 91.81 113 ALA A N 1
ATOM 868 C CA . ALA A 1 113 ? -0.056 -25.053 12.854 1.00 91.81 113 ALA A CA 1
ATOM 869 C C . ALA A 1 113 ? -0.848 -24.289 13.941 1.00 91.81 113 ALA A C 1
ATOM 871 O O . ALA A 1 113 ? -1.375 -24.930 14.849 1.00 91.81 113 ALA A O 1
ATOM 872 N N . ASN A 1 114 ? -1.018 -22.964 13.840 1.00 92.88 114 ASN A N 1
ATOM 873 C CA . ASN A 1 114 ? -1.877 -22.196 14.742 1.00 92.88 114 ASN A CA 1
ATOM 874 C C . ASN A 1 114 ? -3.187 -21.782 14.055 1.00 92.88 114 ASN A C 1
ATOM 876 O O . ASN A 1 114 ? -3.214 -20.837 13.265 1.00 92.88 114 ASN A O 1
ATOM 880 N N . LYS A 1 115 ? -4.283 -22.463 14.404 1.00 92.62 115 LYS A N 1
ATOM 881 C CA . LYS A 1 115 ? -5.616 -22.217 13.826 1.00 92.62 115 LYS A CA 1
ATOM 882 C C . LYS A 1 115 ? -6.240 -20.882 14.243 1.00 92.62 115 LYS A C 1
ATOM 884 O O . LYS A 1 115 ? -7.109 -20.391 13.534 1.00 92.62 115 LYS A O 1
ATOM 889 N N . GLU A 1 116 ? -5.755 -20.268 15.320 1.00 92.44 116 GLU A N 1
ATOM 890 C CA . GLU A 1 116 ? -6.206 -18.942 15.768 1.00 92.44 116 GLU A CA 1
ATOM 891 C C . GLU A 1 116 ? -5.688 -17.813 14.857 1.00 92.44 116 GLU A C 1
ATOM 893 O O . GLU A 1 116 ? -6.156 -16.680 14.918 1.00 92.44 116 GLU A O 1
ATOM 898 N N . THR A 1 117 ? -4.732 -18.112 13.968 1.00 94.12 117 THR A N 1
ATOM 899 C CA . THR A 1 117 ? -4.213 -17.164 12.976 1.00 94.12 117 THR A CA 1
ATOM 900 C C . THR A 1 117 ? -4.590 -17.598 11.563 1.00 94.12 117 THR A C 1
ATOM 902 O O . THR A 1 117 ? -4.251 -18.697 11.136 1.00 94.12 117 THR A O 1
ATOM 905 N N . TYR A 1 118 ? -5.261 -16.728 10.811 1.00 94.75 118 TYR A N 1
ATOM 906 C CA . TYR A 1 118 ? -5.842 -17.055 9.501 1.00 94.75 118 TYR A CA 1
ATOM 907 C C . TYR A 1 118 ? -5.788 -15.851 8.555 1.00 94.75 118 TYR A C 1
ATOM 909 O O . TYR A 1 118 ? -5.857 -14.717 9.033 1.00 94.75 118 TYR A O 1
ATOM 917 N N . PRO A 1 119 ? -5.664 -16.027 7.227 1.00 93.38 119 PRO A N 1
ATOM 918 C CA . PRO A 1 119 ? -5.812 -14.913 6.304 1.00 93.38 119 PRO A CA 1
ATOM 919 C C . PRO A 1 119 ? -7.277 -14.462 6.288 1.00 93.38 119 PRO A C 1
ATOM 921 O O . PRO A 1 119 ? -8.185 -15.271 6.469 1.00 93.38 119 PRO A O 1
ATOM 924 N N . ARG A 1 120 ? -7.514 -13.169 6.079 1.00 92.06 120 ARG A N 1
ATOM 925 C CA . ARG A 1 120 ? -8.868 -12.611 6.065 1.00 92.06 120 ARG A CA 1
ATOM 926 C C . ARG A 1 120 ? -9.004 -11.555 4.978 1.00 92.06 120 ARG A C 1
ATOM 928 O O . ARG A 1 120 ? -8.140 -10.680 4.869 1.00 92.06 120 ARG A O 1
ATOM 935 N N . LEU A 1 121 ? -10.087 -11.641 4.206 1.00 91.81 121 LEU A N 1
ATOM 936 C CA . LEU A 1 121 ? -10.515 -10.580 3.295 1.00 91.81 121 LEU A CA 1
ATOM 937 C C . LEU A 1 121 ? -11.126 -9.426 4.090 1.00 91.81 121 LEU A C 1
ATOM 939 O O . LEU A 1 121 ? -11.690 -9.627 5.165 1.00 91.81 121 LEU A O 1
ATOM 943 N N . GLY A 1 122 ? -11.020 -8.217 3.561 1.00 90.69 122 GLY A N 1
ATOM 944 C CA . GLY A 1 122 ? -11.699 -7.062 4.124 1.00 90.69 122 GLY A CA 1
ATOM 945 C C . GLY A 1 122 ? -13.199 -7.035 3.846 1.00 90.69 122 GLY A C 1
ATOM 946 O O . GLY A 1 122 ? -13.697 -7.698 2.939 1.00 90.69 122 GLY A O 1
ATOM 947 N N . ASN A 1 12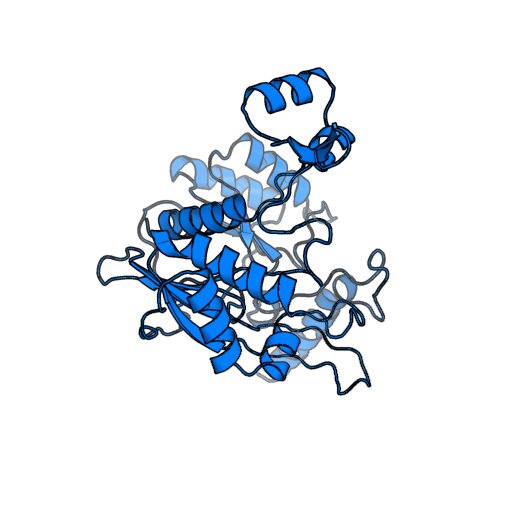3 ? -13.915 -6.239 4.635 1.00 94.31 123 ASN A N 1
ATOM 948 C CA . ASN A 1 123 ? -15.338 -5.969 4.472 1.00 94.31 123 ASN A CA 1
ATOM 949 C C . ASN A 1 123 ? -15.552 -4.500 4.131 1.00 94.31 123 ASN A C 1
ATOM 951 O O . ASN A 1 123 ? -15.022 -3.631 4.823 1.00 94.31 123 ASN A O 1
ATOM 955 N N . VAL A 1 124 ? -16.379 -4.233 3.122 1.00 96.06 124 VAL A N 1
ATOM 956 C CA . VAL A 1 124 ? -16.842 -2.878 2.820 1.00 96.06 124 VAL A CA 1
ATOM 957 C C . VAL A 1 124 ? -17.920 -2.484 3.830 1.00 96.06 124 VAL A C 1
ATOM 959 O O . VAL A 1 124 ? -18.929 -3.173 3.948 1.00 96.06 124 VAL A O 1
ATOM 962 N N . ILE A 1 125 ? -17.701 -1.391 4.563 1.00 96.62 125 ILE A N 1
ATOM 963 C CA . ILE A 1 125 ? -18.579 -0.936 5.657 1.00 96.62 125 ILE A CA 1
ATOM 964 C C . ILE A 1 125 ? -19.420 0.295 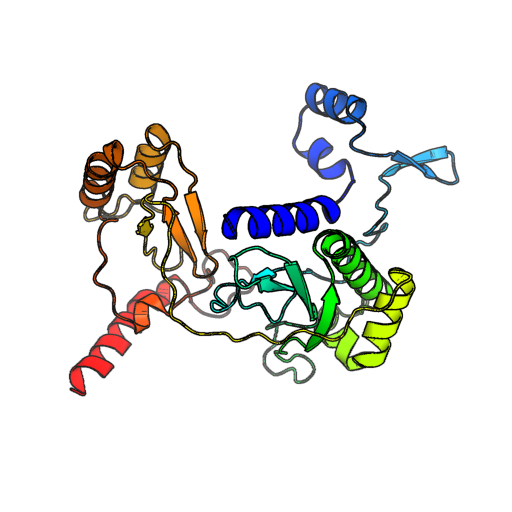5.300 1.00 96.62 125 ILE A C 1
ATOM 966 O O . ILE A 1 125 ? -20.400 0.593 5.988 1.00 96.62 125 ILE A O 1
ATOM 970 N N . GLY A 1 126 ? -19.082 0.993 4.215 1.00 97.62 126 GLY A N 1
ATOM 971 C CA . GLY A 1 126 ? -19.837 2.146 3.731 1.00 97.62 126 GLY A CA 1
ATOM 972 C C . GLY A 1 126 ? -19.044 3.002 2.753 1.00 97.62 126 GLY A C 1
ATOM 973 O O . GLY A 1 126 ? -18.002 2.577 2.259 1.00 97.62 126 GLY A O 1
ATOM 974 N N . PHE A 1 127 ? -19.541 4.204 2.498 1.00 98.31 127 PHE A N 1
ATOM 975 C CA . PHE A 1 127 ? -18.954 5.217 1.628 1.00 98.31 127 PHE A CA 1
ATOM 976 C C . PHE A 1 127 ? -18.664 6.503 2.409 1.00 98.31 127 PHE A C 1
ATOM 978 O O . PHE A 1 127 ? -19.428 6.886 3.302 1.00 98.31 127 PHE A O 1
ATOM 985 N N . CYS A 1 128 ? -17.576 7.180 2.043 1.00 97.88 128 CYS A N 1
ATOM 986 C CA . CYS A 1 128 ? -17.242 8.518 2.515 1.00 97.88 128 CYS A CA 1
ATOM 987 C C . CYS A 1 128 ? -16.832 9.437 1.357 1.00 97.88 128 CYS A C 1
ATOM 989 O O . CYS A 1 128 ? -16.269 8.987 0.353 1.00 97.88 128 CYS A O 1
ATOM 991 N N . THR A 1 129 ? -17.057 10.741 1.522 1.00 97.50 129 THR A N 1
ATOM 992 C CA . THR A 1 129 ? -16.542 11.748 0.582 1.00 97.50 129 THR A CA 1
ATOM 993 C C . THR A 1 129 ? -15.021 11.879 0.695 1.00 97.50 129 THR A C 1
ATOM 995 O O . THR A 1 129 ? -14.393 11.375 1.634 1.00 97.50 129 THR A O 1
ATOM 998 N N . ILE A 1 130 ? -14.409 12.584 -0.258 1.00 96.00 130 ILE A N 1
ATOM 999 C CA . ILE A 1 130 ? -12.962 12.841 -0.280 1.00 96.00 130 ILE A CA 1
ATOM 1000 C C . ILE A 1 130 ? -12.517 13.560 1.001 1.00 96.00 130 ILE A C 1
ATOM 1002 O O . ILE A 1 130 ? -11.538 13.162 1.630 1.00 96.00 130 ILE A O 1
ATOM 1006 N N . GLU A 1 131 ? -13.268 14.574 1.430 1.00 96.56 131 GLU A N 1
ATOM 1007 C CA . GLU A 1 131 ? -12.966 15.399 2.606 1.00 96.56 131 GLU A CA 1
ATOM 1008 C C . GLU A 1 131 ? -13.067 14.599 3.910 1.00 96.56 131 GLU A C 1
ATOM 1010 O O . GLU A 1 131 ? -12.344 14.861 4.875 1.00 96.56 131 GLU A O 1
ATOM 1015 N N . GLN A 1 132 ? -13.955 13.603 3.937 1.00 97.69 132 GLN A N 1
ATOM 1016 C CA . GLN A 1 132 ? -14.162 12.730 5.087 1.00 97.69 132 GLN A CA 1
ATOM 1017 C C . GLN A 1 132 ? -13.068 11.666 5.223 1.00 97.69 132 GLN A C 1
ATOM 1019 O O . GLN A 1 132 ? -12.790 11.232 6.341 1.00 97.69 132 GLN A O 1
ATOM 1024 N N . GLY A 1 133 ? -12.425 11.243 4.129 1.00 96.75 133 GLY A N 1
ATOM 1025 C CA . GLY A 1 133 ? -11.600 10.029 4.116 1.00 96.75 133 GLY A CA 1
ATOM 1026 C C . GLY A 1 133 ? -10.476 9.995 5.152 1.00 96.75 133 GLY A C 1
ATOM 1027 O O . GLY A 1 133 ? -10.322 8.987 5.839 1.00 96.75 133 GLY A O 1
ATOM 1028 N N . ARG A 1 134 ? -9.746 11.100 5.360 1.00 96.69 134 ARG A N 1
ATOM 1029 C CA . ARG A 1 134 ? -8.695 11.172 6.399 1.00 96.69 134 ARG A CA 1
ATOM 1030 C C . ARG A 1 134 ? -9.240 11.024 7.825 1.00 96.69 134 ARG A C 1
ATOM 1032 O O . ARG A 1 134 ? -8.583 10.427 8.673 1.00 96.69 134 ARG A O 1
ATOM 1039 N N . HIS A 1 135 ? -10.448 11.530 8.079 1.00 97.69 135 HIS A N 1
ATOM 1040 C CA . HIS A 1 135 ? -11.111 11.426 9.379 1.00 97.69 135 HIS A CA 1
ATOM 1041 C C . HIS A 1 135 ? -11.652 10.013 9.600 1.00 97.69 135 HIS A C 1
ATOM 1043 O O . HIS A 1 135 ? -11.514 9.475 10.694 1.00 97.69 135 HIS A O 1
ATOM 1049 N N . VAL A 1 136 ? -12.165 9.372 8.544 1.00 98.06 136 VAL A N 1
ATOM 1050 C CA . VAL A 1 136 ? -12.500 7.939 8.553 1.00 98.06 136 VAL A CA 1
ATOM 1051 C C . VAL A 1 136 ? -11.270 7.099 8.884 1.00 98.06 136 VAL A C 1
ATOM 1053 O O . VAL A 1 136 ? -11.347 6.230 9.749 1.00 98.06 136 VAL A O 1
ATOM 1056 N N . ALA A 1 137 ? -10.123 7.387 8.264 1.00 97.00 137 ALA A N 1
ATOM 1057 C CA . ALA A 1 137 ? -8.884 6.660 8.528 1.00 97.00 137 ALA A CA 1
ATOM 1058 C C . ALA A 1 137 ? -8.471 6.782 10.003 1.00 97.00 137 ALA A C 1
ATOM 1060 O O . ALA A 1 137 ? -8.169 5.784 10.655 1.00 97.00 137 ALA A O 1
ATOM 1061 N N . GLU A 1 138 ? -8.510 8.003 10.544 1.00 97.00 138 GLU A N 1
ATOM 1062 C CA . GLU A 1 138 ? -8.220 8.283 11.951 1.00 97.00 138 GLU A CA 1
ATOM 1063 C C . GLU A 1 138 ? -9.181 7.560 12.899 1.00 97.00 138 GLU A C 1
ATOM 1065 O O . GLU A 1 138 ? -8.732 6.973 13.882 1.00 97.00 138 GLU A O 1
ATOM 1070 N N . ALA A 1 139 ? -10.483 7.560 12.605 1.00 97.81 139 ALA A N 1
ATOM 1071 C CA . ALA A 1 139 ? -11.480 6.881 13.423 1.00 97.81 139 ALA A CA 1
ATOM 1072 C C . ALA A 1 139 ? -11.251 5.363 13.457 1.00 97.81 139 ALA A C 1
ATOM 1074 O O . ALA A 1 139 ? -11.191 4.782 14.537 1.00 97.81 139 ALA A O 1
ATOM 1075 N N . VAL A 1 140 ? -11.020 4.726 12.303 1.00 97.19 140 VAL A N 1
ATOM 1076 C CA . VAL A 1 140 ? -10.697 3.288 12.233 1.00 97.19 140 VAL A CA 1
ATOM 1077 C C . VAL A 1 140 ? -9.411 2.975 13.006 1.00 97.19 140 VAL A C 1
ATOM 1079 O O . VAL A 1 140 ? -9.350 1.980 13.730 1.00 97.19 140 VAL A O 1
ATOM 1082 N N . VAL A 1 141 ? -8.389 3.829 12.890 1.00 96.25 141 VAL A N 1
ATOM 1083 C CA . VAL A 1 141 ? -7.130 3.694 13.636 1.00 96.25 141 VAL A CA 1
ATOM 1084 C C . VAL A 1 141 ? -7.358 3.809 15.145 1.00 96.25 141 VAL A C 1
ATOM 1086 O O . VAL A 1 141 ? -6.819 2.994 15.890 1.00 96.25 141 VAL A O 1
ATOM 1089 N N . LYS A 1 142 ? -8.178 4.761 15.604 1.00 97.00 142 LYS A N 1
ATOM 1090 C CA . LYS A 1 142 ? -8.517 4.945 17.025 1.00 97.00 142 LYS A CA 1
ATOM 1091 C C . LYS A 1 142 ? -9.308 3.766 17.585 1.00 97.00 142 LYS A C 1
ATOM 1093 O O . LYS A 1 142 ? -8.921 3.223 18.611 1.00 97.00 142 LYS A O 1
ATOM 1098 N N . VAL A 1 143 ? -10.332 3.294 16.875 1.00 97.50 143 VAL A N 1
ATOM 1099 C CA . VAL A 1 143 ? -11.094 2.109 17.305 1.00 97.50 143 VAL A CA 1
ATOM 1100 C C . VAL A 1 143 ? -10.182 0.882 17.382 1.00 97.50 143 VAL A C 1
ATOM 1102 O O . VAL A 1 143 ? -10.248 0.131 18.353 1.00 97.50 143 VAL A O 1
ATOM 1105 N N . GLN A 1 144 ? -9.265 0.705 16.422 1.00 97.31 144 GLN A N 1
ATOM 1106 C CA . GLN A 1 144 ? -8.263 -0.362 16.490 1.00 97.31 144 GLN A CA 1
ATOM 1107 C C . GLN A 1 144 ? -7.284 -0.194 17.656 1.00 97.31 144 GLN A C 1
ATOM 1109 O O . GLN A 1 144 ? -6.889 -1.192 18.258 1.00 97.31 144 GLN A O 1
ATOM 1114 N N . ARG A 1 145 ? -6.844 1.034 17.938 1.00 96.62 145 ARG A N 1
ATOM 1115 C CA . ARG A 1 145 ? -5.955 1.345 19.062 1.00 96.62 145 ARG A CA 1
ATOM 1116 C C . ARG A 1 145 ? -6.599 0.936 20.382 1.00 96.62 145 ARG A C 1
ATOM 1118 O O . ARG A 1 145 ? -5.949 0.283 21.187 1.00 96.62 145 ARG A O 1
ATOM 1125 N N . ASP A 1 146 ? -7.864 1.299 20.558 1.00 96.81 146 ASP A N 1
ATOM 1126 C CA . ASP A 1 146 ? -8.569 1.169 21.833 1.00 96.81 146 ASP A CA 1
ATOM 1127 C C . ASP A 1 146 ? -9.072 -0.257 22.095 1.00 96.81 146 ASP A C 1
ATOM 1129 O O . ASP A 1 146 ? -9.165 -0.667 23.248 1.00 96.81 146 ASP A O 1
ATOM 1133 N N . ASN A 1 147 ? -9.359 -1.029 21.040 1.00 97.00 147 ASN A N 1
ATOM 1134 C CA . ASN A 1 147 ? -9.970 -2.360 21.161 1.00 97.00 147 ASN A CA 1
ATOM 1135 C C . ASN A 1 147 ? -9.054 -3.518 20.736 1.00 97.00 147 ASN A C 1
ATOM 1137 O O . ASN A 1 147 ? -9.381 -4.684 20.957 1.00 97.00 147 ASN A O 1
ATOM 1141 N N . GLY A 1 148 ? -7.924 -3.239 20.083 1.00 96.50 148 GLY A N 1
ATOM 1142 C CA . GLY A 1 148 ? -7.020 -4.288 19.624 1.00 96.50 148 GLY A CA 1
ATOM 1143 C C . GLY A 1 148 ? -6.258 -4.953 20.773 1.00 96.50 148 GLY A C 1
ATOM 1144 O O . GLY A 1 148 ? -5.866 -4.316 21.745 1.00 96.50 148 GLY A O 1
ATOM 1145 N N . ASN A 1 149 ? -6.008 -6.256 20.647 1.00 95.75 149 ASN A N 1
ATOM 1146 C CA . ASN A 1 149 ? -5.318 -7.029 21.678 1.00 95.75 149 ASN A CA 1
ATOM 1147 C C . ASN A 1 149 ? -3.846 -6.587 21.836 1.00 95.75 149 ASN A C 1
ATOM 1149 O O . ASN A 1 149 ? -3.032 -6.826 20.946 1.00 95.75 149 ASN A O 1
ATOM 1153 N N . CYS A 1 150 ? -3.500 -5.998 22.985 1.00 94.56 150 CYS A N 1
ATOM 1154 C CA . CYS A 1 150 ? -2.125 -5.616 23.341 1.00 94.56 150 CYS A CA 1
ATOM 1155 C C . CYS A 1 150 ? -1.375 -6.671 24.176 1.00 94.56 150 CYS A C 1
ATOM 1157 O O . CYS A 1 150 ? -0.184 -6.510 24.429 1.00 94.56 150 CYS A O 1
ATOM 1159 N N . ALA A 1 151 ? -2.042 -7.743 24.612 1.00 94.25 151 ALA A N 1
ATOM 1160 C CA . ALA A 1 151 ? -1.430 -8.811 25.403 1.00 94.25 151 ALA A CA 1
ATOM 1161 C C . ALA A 1 151 ? -0.788 -9.898 24.522 1.00 94.25 151 ALA A C 1
ATOM 1163 O O . ALA A 1 151 ? 0.278 -10.415 24.850 1.00 94.25 151 ALA A O 1
ATOM 1164 N N . ASP A 1 152 ? -1.413 -10.232 23.388 1.00 93.38 152 ASP A N 1
ATOM 1165 C CA . ASP A 1 152 ? -0.887 -11.195 22.417 1.00 93.38 152 ASP A CA 1
ATOM 1166 C C . ASP A 1 152 ? -0.760 -10.579 21.020 1.00 93.38 152 ASP A C 1
ATOM 1168 O O . ASP A 1 152 ? -1.726 -10.428 20.267 1.00 93.38 152 ASP A O 1
ATOM 1172 N N . HIS A 1 153 ? 0.486 -10.310 20.630 1.00 90.31 153 HIS A N 1
ATOM 1173 C CA . HIS A 1 153 ? 0.834 -9.714 19.343 1.00 90.31 153 HIS A CA 1
ATOM 1174 C C . HIS A 1 153 ? 0.375 -10.542 18.130 1.00 90.31 153 HIS A C 1
ATOM 1176 O O . HIS A 1 153 ? 0.244 -9.986 17.032 1.00 90.31 153 HIS A O 1
ATOM 1182 N N . LYS A 1 154 ? 0.144 -11.854 18.286 1.00 91.62 154 LYS A N 1
ATOM 1183 C CA . LYS A 1 154 ? -0.328 -12.735 17.202 1.00 91.62 154 LYS A CA 1
ATOM 1184 C C . LYS A 1 154 ? -1.771 -12.413 16.809 1.00 91.62 154 LYS A C 1
ATOM 1186 O O . LYS A 1 154 ? -2.107 -12.527 15.634 1.00 91.62 154 LYS A O 1
ATOM 1191 N N . ASN A 1 155 ? -2.554 -11.916 17.766 1.00 92.88 155 ASN A N 1
ATOM 1192 C CA . ASN A 1 155 ? -3.966 -11.565 17.632 1.00 92.88 155 ASN A CA 1
ATOM 1193 C C . ASN A 1 155 ? -4.216 -10.042 17.655 1.00 92.88 155 ASN A C 1
ATOM 1195 O O . ASN A 1 155 ? -5.349 -9.589 17.752 1.00 92.88 155 ASN A O 1
ATOM 1199 N N . ALA A 1 156 ? -3.164 -9.230 17.520 1.00 95.69 156 ALA A N 1
ATOM 1200 C CA . ALA A 1 156 ? -3.221 -7.770 17.652 1.00 95.69 156 ALA A CA 1
ATOM 1201 C C . ALA A 1 156 ? -3.616 -7.013 16.365 1.00 95.69 156 ALA A C 1
ATOM 1203 O O . ALA A 1 156 ? -3.667 -5.783 16.340 1.00 95.69 156 ALA A O 1
ATOM 1204 N N . ARG A 1 157 ? -3.816 -7.711 15.238 1.00 96.44 157 ARG A N 1
ATOM 1205 C CA . ARG A 1 157 ? -4.188 -7.075 13.958 1.00 96.44 157 ARG A CA 1
ATOM 1206 C C . ARG A 1 157 ? -5.692 -6.818 13.904 1.00 96.44 157 ARG A C 1
ATOM 1208 O O . ARG A 1 157 ? -6.459 -7.666 14.338 1.00 96.44 157 ARG A O 1
ATOM 1215 N N . LEU A 1 158 ? -6.081 -5.738 13.217 1.00 95.81 158 LEU A N 1
ATOM 1216 C CA . LEU A 1 158 ? -7.475 -5.319 12.998 1.00 95.81 158 LEU A CA 1
ATOM 1217 C C . LEU A 1 158 ? -8.436 -6.450 12.613 1.00 95.81 158 LEU A C 1
ATOM 1219 O O . LEU A 1 158 ? -9.574 -6.460 13.066 1.00 95.81 158 LEU A O 1
ATOM 1223 N N . LYS A 1 159 ? -7.970 -7.425 11.826 1.00 94.75 159 LYS A N 1
ATOM 1224 C CA . LYS A 1 159 ? -8.779 -8.588 11.454 1.00 94.75 159 LYS A CA 1
ATOM 1225 C C . LYS A 1 159 ? -9.363 -9.349 12.646 1.00 94.75 159 LYS A C 1
ATOM 1227 O O . LYS A 1 159 ? -10.542 -9.666 12.644 1.00 94.75 159 LYS A O 1
ATOM 1232 N N . HIS A 1 160 ? -8.555 -9.559 13.681 1.00 96.19 160 HIS A N 1
ATOM 1233 C CA . HIS A 1 160 ? -8.972 -10.266 14.887 1.00 96.19 160 HIS A CA 1
ATOM 1234 C C . HIS A 1 160 ? -9.869 -9.389 15.755 1.00 96.19 160 HIS A C 1
ATOM 1236 O O . HIS A 1 160 ? -10.849 -9.883 16.296 1.00 96.19 160 HIS A O 1
ATOM 1242 N N . THR A 1 161 ? -9.574 -8.086 15.840 1.00 96.62 161 THR A N 1
ATOM 1243 C CA . THR A 1 161 ? -10.429 -7.115 16.534 1.00 96.62 161 THR A CA 1
ATOM 1244 C C . THR A 1 161 ? -11.846 -7.140 15.964 1.00 96.62 161 THR A C 1
ATOM 1246 O O . THR A 1 161 ? -12.807 -7.267 16.711 1.00 96.62 161 THR A O 1
ATOM 1249 N N . ILE A 1 162 ? -11.984 -7.089 14.635 1.00 96.12 162 ILE A N 1
ATOM 1250 C CA . ILE A 1 162 ? -13.290 -7.116 13.966 1.00 96.12 162 ILE A CA 1
ATOM 1251 C C . ILE A 1 162 ? -13.991 -8.461 14.151 1.00 96.12 162 ILE A C 1
ATOM 1253 O O . ILE A 1 162 ? -15.190 -8.476 14.410 1.00 96.12 162 ILE A O 1
ATOM 1257 N N . ASP A 1 163 ? -13.273 -9.580 14.044 1.00 95.31 163 ASP A N 1
ATOM 1258 C CA . ASP A 1 163 ? -13.885 -10.902 14.225 1.00 95.31 163 ASP A CA 1
ATOM 1259 C C . ASP A 1 163 ? -14.312 -11.161 15.677 1.00 95.31 163 ASP A C 1
ATOM 1261 O O . ASP A 1 163 ? -15.264 -11.901 15.908 1.00 95.31 163 ASP A O 1
ATOM 1265 N N . TRP A 1 164 ? -13.665 -10.513 16.651 1.00 95.19 164 TRP A N 1
ATOM 1266 C CA . TRP A 1 164 ? -14.060 -10.566 18.058 1.00 95.19 164 TRP A CA 1
ATOM 1267 C C . TRP A 1 164 ? -15.231 -9.626 18.386 1.00 95.19 164 TRP A C 1
ATOM 1269 O O . TRP A 1 164 ? -16.179 -10.043 19.046 1.00 95.19 164 TRP A O 1
ATOM 1279 N N . MET A 1 165 ? -15.191 -8.373 17.918 1.00 97.12 165 MET A N 1
ATOM 1280 C CA . MET A 1 165 ? -16.244 -7.378 18.188 1.00 97.12 165 MET A CA 1
ATOM 1281 C C . MET A 1 165 ? -17.523 -7.626 17.376 1.00 97.12 165 MET A C 1
ATOM 1283 O O . MET A 1 165 ? -18.618 -7.244 17.795 1.00 97.12 165 MET A O 1
ATOM 1287 N N . GLY A 1 166 ? -17.382 -8.220 16.191 1.00 97.69 166 GLY A N 1
ATOM 1288 C CA . GLY A 1 166 ? -18.393 -8.211 15.140 1.00 97.69 166 GLY A CA 1
ATOM 1289 C C . GLY A 1 166 ? -18.290 -6.964 14.252 1.00 97.69 166 GLY A C 1
ATOM 1290 O O . GLY A 1 166 ? -17.968 -5.866 14.710 1.00 97.69 166 GLY A O 1
ATOM 1291 N N . LEU A 1 167 ? -18.580 -7.134 12.956 1.00 97.12 167 LEU A N 1
ATOM 1292 C CA . LEU A 1 167 ? -18.438 -6.072 11.952 1.00 97.12 167 LEU A CA 1
ATOM 1293 C C . LEU A 1 167 ? -19.361 -4.875 12.221 1.00 97.12 167 LEU A C 1
ATOM 1295 O O . LEU A 1 167 ? -18.915 -3.734 12.116 1.00 97.12 167 LEU A O 1
ATOM 1299 N N . ASP A 1 168 ? -20.618 -5.132 12.587 1.00 97.81 168 ASP A N 1
ATOM 1300 C CA . ASP A 1 168 ? -21.607 -4.079 12.842 1.00 97.81 168 ASP A CA 1
ATOM 1301 C C . ASP A 1 168 ? -21.251 -3.266 14.091 1.00 97.81 168 ASP A C 1
ATOM 1303 O O . ASP A 1 168 ? -21.301 -2.037 14.060 1.00 97.81 168 ASP A O 1
ATOM 1307 N N . THR A 1 169 ? -20.800 -3.937 15.156 1.00 98.44 169 THR A N 1
ATOM 1308 C CA . THR A 1 169 ? -20.293 -3.287 16.373 1.00 98.44 169 THR A CA 1
ATOM 1309 C C . THR A 1 169 ? -19.090 -2.409 16.049 1.00 98.44 169 THR A C 1
ATOM 1311 O O . THR A 1 169 ? -19.054 -1.241 16.419 1.00 98.44 169 THR A O 1
ATOM 1314 N N . PHE A 1 170 ? -18.117 -2.942 15.302 1.00 98.12 170 PHE A N 1
ATOM 1315 C CA . PHE A 1 170 ? -16.935 -2.181 14.907 1.00 98.12 170 PHE A CA 1
ATOM 1316 C C . PHE A 1 170 ? -17.304 -0.948 14.072 1.00 98.12 170 PHE A C 1
ATOM 1318 O O . PHE A 1 170 ? -16.774 0.138 14.302 1.00 98.12 170 PHE A O 1
ATOM 1325 N N . LYS A 1 171 ? -18.227 -1.094 13.114 1.00 98.25 171 LYS A N 1
ATOM 1326 C CA . LYS A 1 171 ? -18.730 0.031 12.320 1.00 98.25 171 LYS A CA 1
ATOM 1327 C C . LYS A 1 171 ? -19.388 1.090 13.211 1.00 98.25 171 LYS A C 1
ATOM 1329 O O . LYS A 1 171 ? -19.095 2.268 13.030 1.00 98.25 171 LYS A O 1
ATOM 1334 N N . ALA A 1 172 ? -20.223 0.687 14.168 1.00 98.44 172 ALA A N 1
ATOM 1335 C CA . ALA A 1 172 ? -20.889 1.612 15.081 1.00 98.44 172 ALA A CA 1
ATOM 1336 C C . ALA A 1 172 ? -19.887 2.414 15.932 1.00 98.44 172 ALA A C 1
ATOM 1338 O O . ALA A 1 172 ? -20.030 3.628 16.053 1.00 98.44 172 ALA A O 1
ATOM 1339 N N . GLU A 1 173 ? -18.833 1.771 16.442 1.00 98.44 173 GLU A N 1
ATOM 1340 C CA . GLU A 1 173 ? -17.748 2.447 17.173 1.00 98.44 173 GLU A CA 1
ATOM 1341 C C . GLU A 1 173 ? -17.006 3.461 16.287 1.00 98.44 173 GLU A C 1
ATOM 1343 O O . GLU A 1 173 ? -16.718 4.584 16.704 1.00 98.44 173 GLU A O 1
ATOM 1348 N N . VAL A 1 174 ? -16.737 3.106 15.024 1.00 98.38 174 VAL A N 1
ATOM 1349 C CA . VAL A 1 174 ? -16.121 4.030 14.059 1.00 98.38 174 VAL A CA 1
ATOM 1350 C C . VAL A 1 174 ? -17.021 5.242 13.815 1.00 98.38 174 VAL A C 1
ATOM 1352 O O . VAL A 1 174 ? -16.545 6.375 13.868 1.00 98.38 174 VAL A O 1
ATOM 1355 N N . GLU A 1 175 ? -18.314 5.030 13.579 1.00 98.50 175 GLU A N 1
ATOM 1356 C CA . GLU A 1 175 ? -19.290 6.106 13.360 1.00 98.50 175 GLU A CA 1
ATOM 1357 C C . GLU A 1 175 ? -19.473 6.986 14.606 1.00 98.50 175 GLU A C 1
ATOM 1359 O O . GLU A 1 175 ? -19.613 8.205 14.487 1.00 98.50 175 GLU A O 1
ATOM 1364 N N . GLN A 1 176 ? -19.383 6.404 15.805 1.00 98.44 176 GLN A N 1
ATOM 1365 C CA . GLN A 1 176 ? -19.390 7.145 17.064 1.00 98.44 176 GLN A CA 1
ATOM 1366 C C . GLN A 1 176 ? -18.170 8.067 17.188 1.00 98.44 176 GLN A C 1
ATOM 1368 O O . GLN A 1 176 ? -18.325 9.231 17.556 1.00 98.44 176 GLN A O 1
ATOM 1373 N N . VAL A 1 177 ? -16.969 7.586 16.846 1.00 97.69 177 VAL A N 1
ATOM 1374 C CA . VAL A 1 177 ? -15.750 8.416 16.831 1.00 97.69 177 VAL A CA 1
ATOM 1375 C C . VAL A 1 177 ? -15.823 9.505 15.754 1.00 97.69 177 VAL A C 1
ATOM 1377 O O . VAL A 1 177 ? -15.314 10.607 15.962 1.00 97.69 177 VAL A O 1
ATOM 1380 N N . LEU A 1 178 ? -16.463 9.223 14.616 1.00 97.50 178 LEU A N 1
ATOM 1381 C CA . LEU A 1 178 ? -16.659 10.187 13.529 1.00 97.50 178 LEU A CA 1
ATOM 1382 C C . LEU A 1 178 ? -17.691 11.272 13.850 1.00 97.50 178 LEU A C 1
ATOM 1384 O O . LEU A 1 178 ? -17.579 12.388 13.342 1.00 97.50 178 LEU A O 1
ATOM 1388 N N . GLY A 1 179 ? -18.706 10.946 14.651 1.00 98.00 179 GLY A N 1
ATOM 1389 C CA . GLY A 1 179 ? -19.865 11.809 14.881 1.00 98.00 179 GLY A CA 1
ATOM 1390 C C . GLY A 1 179 ? -20.847 11.853 13.702 1.00 98.00 179 GLY A C 1
ATOM 1391 O O . GLY A 1 179 ? -21.730 12.709 13.676 1.00 98.00 179 GLY A O 1
ATOM 1392 N N . PHE A 1 180 ? -20.706 10.955 12.724 1.00 97.62 180 PHE A N 1
ATOM 1393 C CA . PHE A 1 180 ? -21.624 10.793 11.597 1.00 97.62 180 PHE A CA 1
ATOM 1394 C C . PHE A 1 180 ? -21.623 9.345 11.093 1.00 97.62 180 PHE A C 1
ATOM 1396 O O . PHE A 1 180 ? -20.660 8.605 11.290 1.00 97.62 180 PHE A O 1
ATOM 1403 N N . GLN A 1 181 ? -22.701 8.956 10.410 1.00 98.19 181 GLN A N 1
ATOM 1404 C CA . GLN A 1 181 ? -22.830 7.632 9.799 1.00 98.19 181 GLN A CA 1
ATOM 1405 C C . GLN A 1 181 ? -22.216 7.598 8.399 1.00 98.19 181 GLN A C 1
ATOM 1407 O O . GLN A 1 181 ? -22.364 8.545 7.621 1.00 98.19 181 GLN A O 1
ATOM 1412 N N . LEU A 1 182 ? -21.563 6.488 8.060 1.00 98.00 182 LEU A N 1
ATOM 1413 C CA . LEU A 1 182 ? -21.103 6.237 6.700 1.00 98.00 182 LEU A CA 1
ATOM 1414 C C . LEU A 1 182 ? -22.310 6.009 5.790 1.00 98.00 182 LEU A C 1
ATOM 1416 O O . LEU A 1 182 ? -23.271 5.325 6.152 1.00 98.00 182 LEU A O 1
ATOM 1420 N N . GLN A 1 183 ? -22.243 6.538 4.572 1.00 98.25 183 GLN A N 1
ATOM 1421 C CA . GLN A 1 183 ? -23.284 6.278 3.584 1.00 98.25 183 GLN A CA 1
ATOM 1422 C C . GLN A 1 183 ? -23.248 4.803 3.148 1.00 98.25 183 GLN A C 1
ATOM 1424 O O . GLN A 1 183 ? -22.216 4.137 3.301 1.00 98.25 183 GLN A O 1
ATOM 1429 N N . PRO A 1 184 ? -24.341 4.264 2.581 1.00 97.94 184 PRO A N 1
ATOM 1430 C CA . PRO A 1 184 ? -24.300 2.967 1.920 1.00 97.94 184 PRO A CA 1
ATOM 1431 C C . PRO A 1 184 ? -23.179 2.921 0.879 1.00 97.94 184 PRO A C 1
ATOM 1433 O O . PRO A 1 184 ? -22.936 3.906 0.187 1.00 97.94 184 PRO A O 1
ATOM 1436 N N . ALA A 1 185 ? -22.494 1.783 0.776 1.00 96.88 185 ALA A N 1
ATOM 1437 C CA . ALA A 1 185 ? -21.441 1.601 -0.215 1.00 96.88 185 ALA A CA 1
ATOM 1438 C C . ALA A 1 185 ? -22.002 1.730 -1.638 1.00 96.88 185 ALA A C 1
ATOM 1440 O O . ALA A 1 185 ? -23.094 1.238 -1.930 1.00 96.88 185 ALA A O 1
ATOM 1441 N N . TRP A 1 186 ? -21.250 2.375 -2.524 1.00 96.19 186 TRP A N 1
ATOM 1442 C CA . TRP A 1 186 ? -21.646 2.533 -3.922 1.00 96.19 186 TRP A CA 1
ATOM 1443 C C . TRP A 1 186 ? -21.161 1.347 -4.767 1.00 96.19 186 TRP A C 1
ATOM 1445 O O . TRP A 1 186 ? -20.182 0.691 -4.396 1.00 96.19 186 TRP A O 1
ATOM 1455 N N . PRO A 1 187 ? -21.813 1.032 -5.898 1.00 93.19 187 PRO A N 1
ATOM 1456 C CA . PRO A 1 187 ? -21.361 -0.035 -6.786 1.00 93.19 187 PRO A CA 1
ATOM 1457 C C . PRO A 1 187 ? -19.948 0.217 -7.329 1.00 93.19 187 PRO A C 1
ATOM 1459 O O . PRO A 1 187 ? -19.586 1.344 -7.655 1.00 93.19 187 PRO A O 1
ATOM 1462 N N . TYR A 1 188 ? -19.162 -0.849 -7.465 1.00 90.69 188 TYR A N 1
ATOM 1463 C CA . TYR A 1 188 ? -17.842 -0.831 -8.096 1.00 90.69 188 TYR A CA 1
ATOM 1464 C C . TYR A 1 188 ? -17.574 -2.181 -8.766 1.00 90.69 188 TYR A C 1
ATOM 1466 O O . TYR A 1 188 ? -18.223 -3.185 -8.464 1.00 90.69 188 TYR A O 1
ATOM 1474 N N . THR A 1 189 ? -16.620 -2.232 -9.691 1.00 86.44 189 THR A N 1
ATOM 1475 C CA . THR A 1 189 ? -16.222 -3.481 -10.351 1.00 86.44 189 THR A CA 1
ATOM 1476 C C . THR A 1 189 ? -14.736 -3.446 -10.645 1.00 86.44 189 THR A C 1
ATOM 1478 O O . THR A 1 189 ? -14.241 -2.449 -11.162 1.00 86.44 189 THR A O 1
ATOM 1481 N N . PHE A 1 190 ? -14.035 -4.530 -10.315 1.00 83.94 190 PHE A N 1
ATOM 1482 C CA . PHE A 1 190 ? -12.666 -4.732 -10.767 1.00 83.94 190 PHE A CA 1
ATOM 1483 C C . PHE A 1 190 ? -12.661 -5.514 -12.086 1.00 83.94 190 PHE A C 1
ATOM 1485 O O . PHE A 1 190 ? -13.330 -6.536 -12.206 1.00 83.94 190 PHE A O 1
ATOM 1492 N N . ASP A 1 191 ? -11.911 -5.017 -13.059 1.00 73.12 191 ASP A N 1
ATOM 1493 C CA . ASP A 1 191 ? -11.752 -5.515 -14.427 1.00 73.12 191 ASP A CA 1
ATOM 1494 C C . ASP A 1 191 ? -10.367 -5.085 -14.972 1.00 73.12 191 ASP A C 1
ATOM 1496 O O . ASP A 1 191 ? -9.712 -4.187 -14.447 1.00 73.12 191 ASP A O 1
ATOM 1500 N N . ARG A 1 192 ? -9.858 -5.758 -16.003 1.00 53.59 192 ARG A N 1
ATOM 1501 C CA . ARG A 1 192 ? -8.456 -5.651 -16.442 1.00 53.59 192 ARG A CA 1
ATOM 1502 C C . ARG A 1 192 ? -8.214 -4.653 -17.580 1.00 53.59 192 ARG A C 1
ATOM 1504 O O . ARG A 1 192 ? -7.071 -4.512 -18.009 1.00 53.59 192 ARG A O 1
ATOM 1511 N N . TRP A 1 193 ? -9.240 -3.954 -18.067 1.00 46.12 193 TRP A N 1
ATOM 1512 C CA . TRP A 1 193 ? -9.158 -3.144 -19.288 1.00 46.12 193 TRP A CA 1
ATOM 1513 C C . TRP A 1 193 ? -9.323 -1.647 -19.007 1.00 46.12 193 TRP A C 1
ATOM 1515 O O . TRP A 1 193 ? -10.335 -1.228 -18.452 1.00 46.12 193 TRP A O 1
ATOM 1525 N N . HIS A 1 194 ? -8.348 -0.828 -19.416 1.00 58.03 194 HIS A N 1
ATOM 1526 C CA . HIS A 1 194 ? -8.475 0.635 -19.428 1.00 58.03 194 HIS A CA 1
ATOM 1527 C C . HIS A 1 194 ? -7.506 1.282 -20.433 1.00 58.03 194 HIS A C 1
ATOM 1529 O O . HIS A 1 194 ? -6.494 0.687 -20.803 1.00 58.03 194 HIS A O 1
ATOM 1535 N N . VAL A 1 195 ? -7.813 2.511 -20.863 1.00 53.84 195 VAL A N 1
ATOM 1536 C CA . VAL A 1 195 ? -6.998 3.315 -21.792 1.00 53.84 195 VAL A CA 1
ATOM 1537 C C . VAL A 1 195 ? -6.667 4.659 -21.130 1.00 53.84 195 VAL A C 1
ATOM 1539 O O . VAL A 1 195 ? -7.534 5.265 -20.508 1.00 53.84 195 VAL A O 1
ATOM 1542 N N . GLY A 1 196 ? -5.410 5.107 -21.217 1.00 61.91 196 GLY A N 1
ATOM 1543 C CA . GLY A 1 196 ? -4.949 6.407 -20.698 1.00 61.91 196 GLY A CA 1
ATOM 1544 C C . GLY A 1 196 ? -5.059 7.543 -21.728 1.00 61.91 196 GLY A C 1
ATOM 1545 O O . GLY A 1 196 ? -5.111 7.282 -22.926 1.00 61.91 196 GLY A O 1
ATOM 1546 N N . GLU A 1 197 ? -5.079 8.806 -21.275 1.00 64.56 197 GLU A N 1
ATOM 1547 C CA . GLU A 1 197 ? -5.614 9.927 -22.084 1.00 64.56 197 GLU A CA 1
ATOM 1548 C C . GLU A 1 197 ? -4.754 11.210 -22.162 1.00 64.56 197 GLU A C 1
ATOM 1550 O O . GLU A 1 197 ? -5.180 12.186 -22.773 1.00 64.56 197 GLU A O 1
ATOM 1555 N N . ASP A 1 198 ? -3.559 11.287 -21.569 1.00 68.38 198 ASP A N 1
ATOM 1556 C CA . ASP A 1 198 ? -2.855 12.579 -21.404 1.00 68.38 198 ASP A CA 1
ATOM 1557 C C . ASP A 1 198 ? -1.714 12.858 -22.399 1.00 68.38 198 ASP A C 1
ATOM 1559 O O . ASP A 1 198 ? -0.991 13.847 -22.253 1.00 68.38 198 ASP A O 1
ATOM 1563 N N . GLY A 1 199 ? -1.552 12.015 -23.424 1.00 71.69 199 GLY A N 1
ATOM 1564 C CA . GLY A 1 199 ? -0.531 12.173 -24.466 1.00 71.69 199 GLY A CA 1
ATOM 1565 C C . GLY A 1 199 ? 0.916 12.083 -23.962 1.00 71.69 199 GLY A C 1
ATOM 1566 O O . GLY A 1 199 ? 1.845 12.257 -24.752 1.00 71.69 199 GLY A O 1
ATOM 1567 N N . ARG A 1 200 ? 1.129 11.814 -22.665 1.00 80.62 200 ARG A N 1
ATOM 1568 C CA . ARG A 1 200 ? 2.444 11.545 -22.082 1.00 80.62 200 ARG A CA 1
ATOM 1569 C C . ARG A 1 200 ? 2.768 10.066 -22.202 1.00 80.62 200 ARG A C 1
ATOM 1571 O O . ARG A 1 200 ? 1.891 9.211 -22.302 1.00 80.62 200 ARG A O 1
ATOM 1578 N N . HIS A 1 201 ? 4.062 9.765 -22.190 1.00 83.69 201 HIS A N 1
ATOM 1579 C CA . HIS A 1 201 ? 4.524 8.387 -22.223 1.00 83.69 201 HIS A CA 1
ATOM 1580 C C . HIS A 1 201 ? 4.876 7.917 -20.811 1.00 83.69 201 HIS A C 1
ATOM 1582 O O . HIS A 1 201 ? 5.519 8.628 -20.036 1.00 83.69 201 HIS A O 1
ATOM 1588 N N . HIS A 1 202 ? 4.472 6.689 -20.504 1.00 87.75 202 HIS A N 1
ATOM 1589 C CA . HIS A 1 202 ? 4.830 5.981 -19.284 1.00 87.75 202 HIS A CA 1
ATOM 1590 C C . HIS A 1 202 ? 5.469 4.660 -19.686 1.00 87.75 202 HIS A C 1
ATOM 1592 O O . HIS A 1 202 ? 4.997 3.997 -20.611 1.00 87.75 202 HIS A O 1
ATOM 1598 N N . PHE A 1 203 ? 6.545 4.283 -19.009 1.00 89.81 203 PHE A N 1
ATOM 1599 C CA . PHE A 1 203 ? 7.233 3.027 -19.258 1.00 89.81 203 PHE A CA 1
ATOM 1600 C C . PHE A 1 203 ? 7.248 2.195 -17.982 1.00 89.81 203 PHE A C 1
ATOM 1602 O O . PHE A 1 203 ? 7.830 2.612 -16.980 1.00 89.81 203 PHE A O 1
ATOM 1609 N N . MET A 1 204 ? 6.578 1.043 -18.014 1.00 91.38 204 MET A N 1
ATOM 1610 C CA . MET A 1 204 ? 6.624 0.061 -16.935 1.00 91.38 204 MET A CA 1
ATOM 1611 C C . MET A 1 204 ? 7.839 -0.841 -17.142 1.00 91.38 204 MET A C 1
ATOM 1613 O O . MET A 1 204 ? 7.898 -1.583 -18.117 1.00 91.38 204 MET A O 1
ATOM 1617 N N . MET A 1 205 ? 8.792 -0.769 -16.219 1.00 91.38 205 MET A N 1
ATOM 1618 C CA . MET A 1 205 ? 9.962 -1.636 -16.175 1.00 91.38 205 MET A CA 1
ATOM 1619 C C . MET A 1 205 ? 9.625 -2.874 -15.359 1.00 91.38 205 MET A C 1
ATOM 1621 O O . MET A 1 205 ? 9.299 -2.767 -14.173 1.00 91.38 205 MET A O 1
ATOM 1625 N N . TYR A 1 206 ? 9.752 -4.043 -15.979 1.00 93.19 206 TYR A N 1
ATOM 1626 C CA . TYR A 1 206 ? 9.802 -5.288 -15.231 1.00 93.19 206 TYR A CA 1
ATOM 1627 C C . TYR A 1 206 ? 11.108 -5.335 -14.433 1.00 93.19 206 TYR A C 1
ATOM 1629 O O . TYR A 1 206 ? 12.194 -5.148 -14.980 1.00 93.19 206 TYR A O 1
ATOM 1637 N N . ILE A 1 207 ? 10.990 -5.567 -13.129 1.00 92.62 207 ILE A N 1
ATOM 1638 C CA . ILE A 1 207 ? 12.123 -5.786 -12.231 1.00 92.62 207 ILE A CA 1
ATOM 1639 C C . ILE A 1 207 ? 11.801 -7.054 -11.455 1.00 92.62 207 ILE A C 1
ATOM 1641 O O . ILE A 1 207 ? 10.861 -7.065 -10.657 1.00 92.62 207 ILE A O 1
ATOM 1645 N N . GLU A 1 208 ? 12.547 -8.123 -11.719 1.00 92.88 208 GLU A N 1
ATOM 1646 C CA . GLU A 1 208 ? 12.356 -9.408 -11.051 1.00 92.88 208 GLU A CA 1
ATOM 1647 C C . GLU A 1 208 ? 12.579 -9.236 -9.541 1.00 92.88 208 GLU A C 1
ATOM 1649 O O . GLU A 1 208 ? 13.626 -8.759 -9.105 1.00 92.88 208 GLU A O 1
ATOM 1654 N N . ASN A 1 209 ? 11.544 -9.537 -8.748 1.00 94.50 209 ASN A N 1
ATOM 1655 C CA . ASN A 1 209 ? 11.481 -9.321 -7.293 1.00 94.50 209 ASN A CA 1
ATOM 1656 C C . ASN A 1 209 ? 11.703 -7.873 -6.804 1.00 94.50 209 ASN A C 1
ATOM 1658 O O . ASN A 1 209 ? 11.819 -7.635 -5.602 1.00 94.50 209 ASN A O 1
ATOM 1662 N N . GLY A 1 210 ? 11.748 -6.889 -7.706 1.00 94.50 210 GLY A N 1
ATOM 1663 C CA . GLY A 1 210 ? 12.053 -5.496 -7.365 1.00 94.50 210 GLY A CA 1
ATOM 1664 C C . GLY A 1 210 ? 13.504 -5.224 -6.976 1.00 94.50 210 GLY A C 1
ATOM 1665 O O . GLY A 1 210 ? 13.800 -4.147 -6.449 1.00 94.50 210 GLY A O 1
ATOM 1666 N N . THR A 1 211 ? 14.417 -6.155 -7.250 1.00 93.75 211 THR A N 1
ATOM 1667 C CA . THR A 1 211 ? 15.830 -6.014 -6.894 1.00 93.75 211 THR A CA 1
ATOM 1668 C C . THR A 1 211 ? 16.559 -5.146 -7.916 1.00 93.75 211 THR A C 1
ATOM 1670 O O . THR A 1 211 ? 16.816 -5.538 -9.051 1.00 93.75 211 THR A O 1
ATOM 1673 N N . VAL A 1 212 ? 16.898 -3.922 -7.503 1.00 94.19 212 VAL A N 1
ATOM 1674 C CA . VAL A 1 212 ? 17.648 -2.956 -8.317 1.00 94.19 212 VAL A CA 1
ATOM 1675 C C . VAL A 1 212 ? 19.136 -3.061 -8.001 1.00 94.19 212 VAL A C 1
ATOM 1677 O O . VAL A 1 212 ? 19.625 -2.493 -7.019 1.00 94.19 212 VAL A O 1
ATOM 1680 N N . GLN A 1 213 ? 19.870 -3.751 -8.866 1.00 92.88 213 GLN A N 1
ATOM 1681 C CA . GLN A 1 213 ? 21.315 -3.914 -8.761 1.00 92.88 213 GLN A CA 1
ATOM 1682 C C . GLN A 1 213 ? 21.971 -3.907 -10.141 1.00 92.88 213 GLN A C 1
ATOM 1684 O O . GLN A 1 213 ? 21.288 -3.994 -11.157 1.00 92.88 213 GLN A O 1
ATOM 1689 N N . ASP A 1 214 ? 23.290 -3.745 -10.164 1.00 94.38 214 ASP A N 1
ATOM 1690 C CA . ASP A 1 214 ? 24.062 -3.944 -11.385 1.00 94.38 214 ASP A CA 1
ATOM 1691 C C . ASP A 1 214 ? 24.516 -5.410 -11.431 1.00 94.38 214 ASP A C 1
ATOM 1693 O O . ASP A 1 214 ? 25.056 -5.924 -10.448 1.00 94.38 214 ASP A O 1
ATOM 1697 N N . GLU A 1 215 ? 24.269 -6.085 -12.552 1.00 85.38 215 GLU A N 1
ATOM 1698 C CA . GLU A 1 215 ? 24.611 -7.489 -12.787 1.00 85.38 215 GLU A CA 1
ATOM 1699 C C . GLU A 1 215 ? 25.469 -7.654 -14.049 1.00 85.38 215 GLU A C 1
ATOM 1701 O O . GLU A 1 215 ? 25.525 -6.790 -14.927 1.00 85.38 215 GLU A O 1
ATOM 1706 N N . ALA A 1 216 ? 26.120 -8.814 -14.174 1.00 80.31 216 ALA A N 1
ATOM 1707 C CA . ALA A 1 216 ? 26.828 -9.182 -15.397 1.00 80.31 216 ALA A CA 1
ATOM 1708 C C . ALA A 1 216 ? 25.885 -9.214 -16.623 1.00 80.31 216 ALA A C 1
ATOM 1710 O O . ALA A 1 216 ? 24.667 -9.310 -16.495 1.00 80.31 216 ALA A O 1
ATOM 1711 N N . ASN A 1 217 ? 26.462 -9.195 -17.829 1.00 77.44 217 ASN A N 1
ATOM 1712 C CA . ASN A 1 217 ? 25.737 -9.221 -19.111 1.00 77.44 217 ASN A CA 1
ATOM 1713 C C . ASN A 1 217 ? 24.868 -7.979 -19.378 1.00 77.44 217 ASN A C 1
ATOM 1715 O O . ASN A 1 217 ? 23.741 -8.096 -19.855 1.00 77.44 217 ASN A O 1
ATOM 1719 N N . CYS A 1 218 ? 25.417 -6.789 -19.109 1.00 72.25 218 CYS A N 1
ATOM 1720 C CA . CYS A 1 218 ? 24.784 -5.501 -19.418 1.00 72.25 218 CYS A CA 1
ATOM 1721 C C . CYS A 1 218 ? 23.439 -5.280 -18.708 1.00 72.25 218 CYS A C 1
ATOM 1723 O O . CYS A 1 218 ? 22.590 -4.562 -19.225 1.00 72.25 218 CYS A O 1
ATOM 1725 N N . ARG A 1 219 ? 23.254 -5.870 -17.521 1.00 82.69 219 ARG A N 1
ATOM 1726 C CA . ARG A 1 219 ? 22.099 -5.653 -16.640 1.00 82.69 219 ARG A CA 1
ATOM 1727 C C . ARG A 1 219 ? 22.463 -4.687 -15.513 1.00 82.69 219 ARG A C 1
ATOM 1729 O O . ARG A 1 219 ? 22.299 -4.977 -14.332 1.00 82.69 219 ARG A O 1
ATOM 1736 N N . ASP A 1 220 ? 22.986 -3.521 -15.877 1.00 91.69 220 ASP A N 1
ATOM 1737 C CA . ASP A 1 220 ? 23.380 -2.490 -14.913 1.00 91.69 220 ASP A CA 1
ATOM 1738 C C . ASP A 1 220 ? 22.168 -1.626 -14.511 1.00 91.69 220 ASP A C 1
ATOM 1740 O O . ASP A 1 220 ? 22.095 -0.429 -14.817 1.00 91.69 220 ASP A O 1
ATOM 1744 N N . PHE A 1 221 ? 21.159 -2.234 -13.875 1.00 94.12 221 PHE A N 1
ATOM 1745 C CA . PHE A 1 221 ? 19.864 -1.586 -13.634 1.00 94.12 221 PHE A CA 1
ATOM 1746 C C . PHE A 1 221 ? 19.986 -0.386 -12.697 1.00 94.12 221 PHE A C 1
ATOM 1748 O O . PHE A 1 221 ? 19.387 0.666 -12.938 1.00 94.12 221 PHE A O 1
ATOM 1755 N N . LYS A 1 222 ? 20.795 -0.501 -11.640 1.00 96.00 222 LYS A N 1
ATOM 1756 C CA . LYS A 1 222 ? 21.009 0.589 -10.682 1.00 96.00 222 LYS A CA 1
ATOM 1757 C C . LYS A 1 222 ? 21.694 1.772 -11.357 1.00 96.00 222 LYS A C 1
ATOM 1759 O O . LYS A 1 222 ? 21.317 2.926 -11.129 1.00 96.00 222 LYS A O 1
ATOM 1764 N N . THR A 1 223 ? 22.684 1.502 -12.200 1.00 96.50 223 THR A N 1
ATOM 1765 C CA . THR A 1 223 ? 23.355 2.531 -12.991 1.00 96.50 223 THR A CA 1
ATOM 1766 C C . THR A 1 223 ? 22.411 3.146 -14.025 1.00 96.50 223 THR A C 1
ATOM 1768 O O . THR A 1 223 ? 22.362 4.372 -14.115 1.00 96.50 223 THR A O 1
ATOM 1771 N N . CYS A 1 224 ? 21.594 2.354 -14.722 1.00 95.25 224 CYS A N 1
ATOM 1772 C CA . CYS A 1 224 ? 20.587 2.857 -15.659 1.00 95.25 224 CYS A CA 1
ATOM 1773 C C . CYS A 1 224 ? 19.637 3.859 -15.006 1.00 95.25 224 CYS A C 1
ATOM 1775 O O . CYS A 1 224 ? 19.483 4.983 -15.485 1.00 95.25 224 CYS A O 1
ATOM 1777 N N . LEU A 1 225 ? 19.025 3.470 -13.884 1.00 96.19 225 LEU A N 1
ATOM 1778 C CA . LEU A 1 225 ? 18.067 4.313 -13.173 1.00 96.19 225 LEU A CA 1
ATOM 1779 C C . LEU A 1 225 ? 18.724 5.600 -12.668 1.00 96.19 225 LEU A C 1
ATOM 1781 O O . LEU A 1 225 ? 18.116 6.666 -12.749 1.00 96.19 225 LEU A O 1
ATOM 1785 N N . ARG A 1 226 ? 19.988 5.534 -12.232 1.00 96.81 226 ARG A N 1
ATOM 1786 C CA . ARG A 1 226 ? 20.770 6.721 -11.863 1.00 96.81 226 ARG A CA 1
ATOM 1787 C C . ARG A 1 226 ? 20.994 7.660 -13.051 1.00 96.81 226 ARG A C 1
ATOM 1789 O O . ARG A 1 226 ? 20.864 8.868 -12.883 1.00 96.81 226 ARG A O 1
ATOM 1796 N N . GLU A 1 227 ? 21.331 7.147 -14.234 1.00 97.06 227 GLU A N 1
ATOM 1797 C CA . GLU A 1 227 ? 21.530 7.987 -15.426 1.00 97.06 227 GLU A CA 1
ATOM 1798 C C . GLU A 1 227 ? 20.213 8.584 -15.943 1.00 97.06 227 GLU A C 1
ATOM 1800 O O . GLU A 1 227 ? 20.164 9.765 -16.301 1.00 97.06 227 GLU A O 1
ATOM 1805 N N . ILE A 1 228 ? 19.122 7.815 -15.902 1.00 96.12 228 ILE A N 1
ATOM 1806 C CA . ILE A 1 228 ? 17.778 8.322 -16.199 1.00 96.12 228 ILE A CA 1
ATOM 1807 C C . ILE A 1 228 ? 17.408 9.436 -15.211 1.00 96.12 228 ILE A C 1
ATOM 1809 O O . ILE A 1 228 ? 16.977 10.499 -15.646 1.00 96.12 228 ILE A O 1
ATOM 1813 N N . ALA A 1 229 ? 17.651 9.262 -13.908 1.00 96.06 229 ALA A N 1
ATOM 1814 C CA . ALA A 1 229 ? 17.323 10.261 -12.884 1.00 96.06 229 ALA A CA 1
ATOM 1815 C C . ALA A 1 229 ? 18.036 11.616 -13.071 1.00 96.06 229 ALA A C 1
ATOM 1817 O O . ALA A 1 229 ? 17.536 12.642 -12.615 1.00 96.06 229 ALA A O 1
ATOM 1818 N N . LYS A 1 230 ? 19.185 11.656 -13.760 1.00 95.75 230 LYS A N 1
ATOM 1819 C CA . LYS A 1 230 ? 19.884 12.917 -14.078 1.00 95.75 230 LYS A CA 1
ATOM 1820 C C . LYS A 1 230 ? 19.174 13.730 -15.165 1.00 95.75 230 LYS A C 1
ATOM 1822 O O . LYS A 1 230 ? 19.279 14.957 -15.191 1.00 95.75 230 LYS A O 1
ATOM 1827 N N . THR A 1 231 ? 18.491 13.054 -16.086 1.00 92.25 231 THR A N 1
ATOM 1828 C CA . THR A 1 231 ? 17.950 13.653 -17.316 1.00 92.25 231 THR A CA 1
ATOM 1829 C C . THR A 1 231 ? 16.433 13.785 -17.262 1.00 92.25 231 THR A C 1
ATOM 1831 O O . THR A 1 231 ? 15.900 14.864 -17.523 1.00 92.25 231 THR A O 1
ATOM 1834 N N . HIS A 1 232 ? 15.747 12.726 -16.839 1.00 93.81 232 HIS A N 1
ATOM 1835 C CA . HIS A 1 232 ? 14.301 12.668 -16.718 1.00 93.81 232 HIS A CA 1
ATOM 1836 C C . HIS A 1 232 ? 13.777 13.628 -15.641 1.00 93.81 232 HIS A C 1
ATOM 1838 O O . HIS A 1 232 ? 14.312 13.706 -14.537 1.00 93.81 232 HIS A O 1
ATOM 1844 N N . LYS A 1 233 ? 12.715 14.372 -15.973 1.00 90.81 233 LYS A N 1
ATOM 1845 C CA . LYS A 1 233 ? 12.064 15.343 -15.072 1.00 90.81 233 LYS A CA 1
ATOM 1846 C C . LYS A 1 233 ? 10.750 14.845 -14.473 1.00 90.81 233 LYS A C 1
ATOM 1848 O O . LYS A 1 233 ? 10.188 15.521 -13.615 1.00 90.81 233 LYS A O 1
ATOM 1853 N N . GLY A 1 234 ? 10.246 13.710 -14.948 1.00 90.31 234 GLY A N 1
ATOM 1854 C CA . GLY A 1 234 ? 9.068 13.062 -14.388 1.00 90.31 234 GLY A CA 1
ATOM 1855 C C . GLY A 1 234 ? 9.416 12.180 -13.183 1.00 90.31 234 GLY A C 1
ATOM 1856 O O . GLY A 1 234 ? 10.592 11.980 -12.861 1.00 90.31 234 GLY A O 1
ATOM 1857 N N . PRO A 1 235 ? 8.398 11.673 -12.474 1.00 92.50 235 PRO A N 1
ATOM 1858 C CA . PRO A 1 235 ? 8.606 10.833 -11.311 1.00 92.50 235 PRO A CA 1
ATOM 1859 C C . PRO A 1 235 ? 8.874 9.376 -11.700 1.00 92.50 235 PRO A C 1
ATOM 1861 O O . PRO A 1 235 ? 8.260 8.819 -12.616 1.00 92.50 235 PRO A O 1
ATOM 1864 N N . PHE A 1 236 ? 9.707 8.721 -10.897 1.00 94.62 236 PHE A N 1
ATOM 1865 C CA . PHE A 1 236 ? 9.655 7.272 -10.746 1.00 94.62 236 PHE A CA 1
ATOM 1866 C C . PHE A 1 236 ? 8.488 6.911 -9.828 1.00 94.62 236 PHE A C 1
ATOM 1868 O O . PHE A 1 236 ? 8.299 7.540 -8.785 1.00 94.62 236 PHE A O 1
ATOM 1875 N N . ARG A 1 237 ? 7.710 5.893 -10.196 1.00 93.12 237 ARG A N 1
ATOM 1876 C CA . ARG A 1 237 ? 6.614 5.371 -9.373 1.00 93.12 237 ARG A CA 1
ATOM 1877 C C . ARG A 1 237 ? 6.865 3.897 -9.097 1.00 93.12 237 ARG A C 1
ATOM 1879 O O . ARG A 1 237 ? 6.951 3.102 -10.030 1.00 93.12 237 ARG A O 1
ATOM 1886 N N . THR A 1 238 ? 7.013 3.538 -7.830 1.00 94.62 238 THR A N 1
ATOM 1887 C CA . THR A 1 238 ? 7.058 2.134 -7.422 1.00 94.62 238 THR A CA 1
ATOM 1888 C C . THR A 1 238 ? 5.657 1.546 -7.486 1.00 94.62 238 THR A C 1
ATOM 1890 O O . THR A 1 238 ? 4.667 2.225 -7.216 1.00 94.62 238 THR A O 1
ATOM 1893 N N . THR A 1 239 ? 5.574 0.279 -7.869 1.00 92.88 239 THR A N 1
ATOM 1894 C CA . THR A 1 239 ? 4.307 -0.451 -7.929 1.00 92.88 239 THR A CA 1
ATOM 1895 C C . THR A 1 239 ? 4.191 -1.413 -6.757 1.00 92.88 239 THR A C 1
ATOM 1897 O O . THR A 1 239 ? 5.177 -1.772 -6.109 1.00 92.88 239 THR A O 1
ATOM 1900 N N . THR A 1 240 ? 2.978 -1.881 -6.505 1.00 92.31 240 THR A N 1
ATOM 1901 C CA . THR A 1 240 ? 2.686 -2.901 -5.493 1.00 92.31 240 THR A CA 1
ATOM 1902 C C . THR A 1 240 ? 3.100 -4.313 -5.910 1.00 92.31 240 THR A C 1
ATOM 1904 O O . THR A 1 240 ? 3.174 -5.190 -5.056 1.00 92.31 240 THR A O 1
ATOM 1907 N N . ASN A 1 241 ? 3.480 -4.501 -7.179 1.00 91.94 241 ASN A N 1
ATOM 1908 C CA . ASN A 1 241 ? 4.019 -5.747 -7.731 1.00 91.94 241 ASN A CA 1
ATOM 1909 C C . ASN A 1 241 ? 5.548 -5.707 -7.886 1.00 91.94 241 ASN A C 1
ATOM 1911 O O . ASN A 1 241 ? 6.107 -6.413 -8.714 1.00 91.94 241 ASN A O 1
ATOM 1915 N N . GLN A 1 242 ? 6.233 -4.858 -7.110 1.00 95.06 242 GLN A N 1
ATOM 1916 C CA . GLN A 1 242 ? 7.702 -4.769 -7.079 1.00 95.06 242 GLN A CA 1
ATOM 1917 C C . GLN A 1 242 ? 8.342 -4.287 -8.399 1.00 95.06 242 GLN A C 1
ATOM 1919 O O . GLN A 1 242 ? 9.553 -4.341 -8.567 1.00 95.06 242 GLN A O 1
ATOM 1924 N N . HIS A 1 243 ? 7.555 -3.756 -9.330 1.00 93.62 243 HIS A N 1
ATOM 1925 C CA . HIS A 1 243 ? 8.037 -3.131 -10.564 1.00 93.62 243 HIS A CA 1
ATOM 1926 C C . HIS A 1 243 ? 8.175 -1.613 -10.419 1.00 93.62 243 HIS A C 1
ATOM 1928 O O . HIS A 1 243 ? 7.683 -1.017 -9.450 1.00 93.62 243 HIS A O 1
ATOM 1934 N N . LEU A 1 244 ? 8.808 -0.979 -11.407 1.00 93.25 244 LEU A N 1
ATOM 1935 C CA . LEU A 1 244 ? 9.056 0.460 -11.428 1.00 93.25 244 LEU A CA 1
ATOM 1936 C C . LEU A 1 244 ? 8.485 1.085 -12.698 1.00 93.25 244 LEU A C 1
ATOM 1938 O O . LEU A 1 244 ? 8.736 0.613 -13.799 1.00 93.25 244 LEU A O 1
ATOM 1942 N N . MET A 1 245 ? 7.770 2.194 -12.564 1.00 92.75 245 MET A N 1
ATOM 1943 C CA . MET A 1 245 ? 7.275 2.961 -13.699 1.00 92.75 245 MET A CA 1
ATOM 1944 C C . MET A 1 245 ? 8.045 4.273 -13.832 1.00 92.75 245 MET A C 1
ATOM 1946 O O . MET A 1 245 ? 8.120 5.057 -12.884 1.00 92.75 245 MET A O 1
ATOM 1950 N N . LEU A 1 246 ? 8.548 4.549 -15.032 1.00 91.81 246 LEU A N 1
ATOM 1951 C CA . LEU A 1 246 ? 8.999 5.878 -15.429 1.00 91.81 246 LEU A CA 1
ATOM 1952 C C . LEU A 1 246 ? 7.800 6.639 -15.994 1.00 91.81 246 LEU A C 1
ATOM 1954 O O . LEU A 1 246 ? 7.199 6.195 -16.973 1.00 91.81 246 LEU A O 1
ATOM 1958 N N . SER A 1 247 ? 7.404 7.737 -15.356 1.00 90.56 247 SER A N 1
ATOM 1959 C CA . SER A 1 247 ? 6.158 8.432 -15.685 1.00 90.56 247 SER A CA 1
ATOM 1960 C C . SER A 1 247 ? 6.370 9.804 -16.293 1.00 90.56 247 SER A C 1
ATOM 1962 O O . SER A 1 247 ? 7.366 10.468 -16.043 1.00 90.56 247 SER A O 1
ATOM 1964 N N . ASP A 1 248 ? 5.364 10.273 -17.026 1.00 89.12 248 ASP A N 1
ATOM 1965 C CA . ASP A 1 248 ? 5.282 11.649 -17.513 1.00 89.12 248 ASP A CA 1
ATOM 1966 C C . ASP A 1 248 ? 6.417 12.033 -18.486 1.00 89.12 248 ASP A C 1
ATOM 1968 O O . ASP A 1 248 ? 6.798 13.205 -18.556 1.00 89.12 248 ASP A O 1
ATOM 1972 N N . ILE A 1 249 ? 6.936 11.065 -19.256 1.00 88.81 249 ILE A N 1
ATOM 1973 C CA . ILE A 1 249 ? 8.040 11.252 -20.208 1.00 88.81 249 ILE A CA 1
ATOM 1974 C C . ILE A 1 249 ? 7.563 12.141 -21.373 1.00 88.81 249 ILE A C 1
ATOM 1976 O O . ILE A 1 249 ? 6.623 11.759 -22.083 1.00 88.81 249 ILE A O 1
ATOM 1980 N N . PRO A 1 250 ? 8.194 13.308 -21.605 1.00 89.38 250 PRO A N 1
ATOM 1981 C CA . PRO A 1 250 ? 7.897 14.142 -22.766 1.00 89.38 250 PRO A CA 1
ATOM 1982 C C . PRO A 1 250 ? 8.249 13.426 -24.074 1.00 89.38 250 PRO A C 1
ATOM 1984 O O . PRO A 1 250 ? 9.269 12.744 -24.147 1.00 89.38 250 PRO A O 1
ATOM 1987 N N . SER A 1 251 ? 7.468 13.629 -25.140 1.00 88.69 251 SER A N 1
ATOM 1988 C CA . SER A 1 251 ? 7.708 12.963 -26.433 1.00 88.69 251 SER A CA 1
ATOM 1989 C C . SER A 1 251 ? 9.117 13.210 -26.999 1.00 88.69 251 SER A C 1
ATOM 1991 O O . SER A 1 251 ? 9.675 12.317 -27.630 1.00 88.69 251 SER A O 1
ATOM 1993 N N . GLY A 1 252 ? 9.716 14.379 -26.732 1.00 90.00 252 GLY A N 1
ATOM 1994 C CA . GLY A 1 252 ? 11.091 14.710 -27.141 1.00 90.00 252 GLY A CA 1
ATOM 1995 C C . GLY A 1 252 ? 12.183 13.878 -26.455 1.00 90.00 252 GLY A C 1
ATOM 1996 O O . GLY A 1 252 ? 13.235 13.654 -27.047 1.00 90.00 25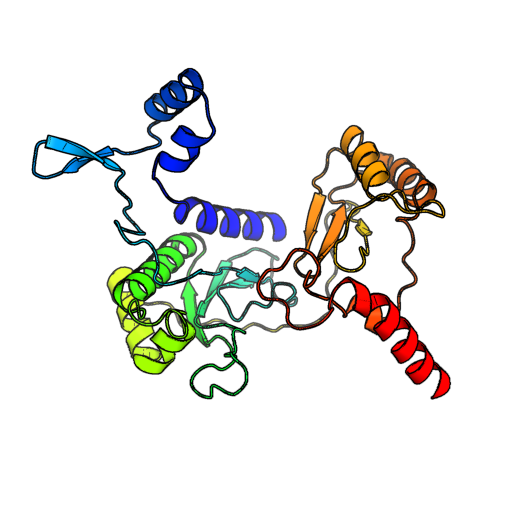2 GLY A O 1
ATOM 1997 N N . ASP A 1 253 ? 11.909 13.348 -25.262 1.00 90.19 253 ASP A N 1
ATOM 1998 C CA . ASP A 1 253 ? 12.894 12.621 -24.451 1.00 90.19 253 ASP A CA 1
ATOM 1999 C C . ASP A 1 253 ? 12.814 11.098 -24.671 1.00 90.19 253 ASP A C 1
ATOM 2001 O O . ASP A 1 253 ? 13.709 10.355 -24.267 1.00 90.19 253 ASP A O 1
ATOM 2005 N N . VAL A 1 254 ? 11.758 10.602 -25.333 1.00 90.06 254 VAL A N 1
ATOM 2006 C CA . VAL A 1 254 ? 11.466 9.161 -25.465 1.00 90.06 254 VAL A CA 1
ATOM 2007 C C . VAL A 1 254 ? 12.634 8.382 -26.067 1.00 90.06 254 VAL A C 1
ATOM 2009 O O . VAL A 1 254 ? 12.973 7.311 -25.568 1.00 90.06 254 VAL A O 1
ATOM 2012 N N . GLN A 1 255 ? 13.262 8.897 -27.128 1.00 93.06 255 GLN A N 1
ATOM 2013 C CA . GLN A 1 255 ? 14.362 8.188 -27.794 1.00 93.06 255 GLN A CA 1
ATOM 2014 C C . GLN A 1 255 ? 15.613 8.117 -26.917 1.00 93.06 255 GLN A C 1
ATOM 2016 O O . GLN A 1 255 ? 16.267 7.077 -26.862 1.00 93.06 255 GLN A O 1
ATOM 2021 N N . GLN A 1 256 ? 15.911 9.187 -26.178 1.00 95.38 256 GLN A N 1
ATOM 2022 C CA . GLN A 1 256 ? 17.020 9.204 -25.229 1.00 95.38 256 GLN A CA 1
ATOM 2023 C C . GLN A 1 256 ? 16.797 8.186 -24.104 1.00 95.38 256 GLN A C 1
ATOM 2025 O O . GLN A 1 256 ? 17.706 7.429 -23.769 1.00 95.38 256 GLN A O 1
ATOM 2030 N N . ILE A 1 257 ? 15.583 8.136 -23.550 1.00 93.62 257 ILE A N 1
ATOM 2031 C CA . ILE A 1 257 ? 15.225 7.181 -22.498 1.00 93.62 257 ILE A CA 1
ATOM 2032 C C . ILE A 1 257 ? 15.306 5.742 -23.011 1.00 93.62 257 ILE A C 1
ATOM 2034 O O . ILE A 1 257 ? 15.927 4.9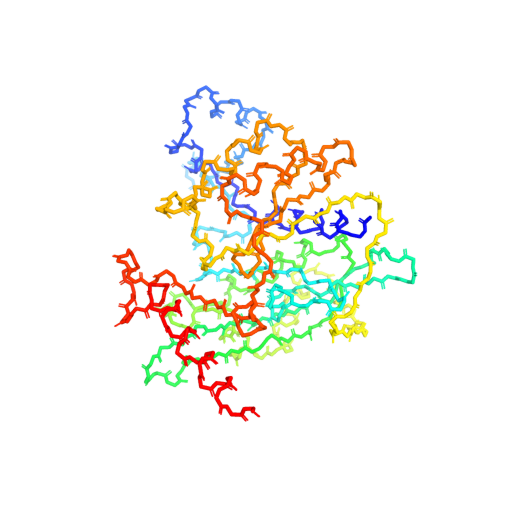08 -22.359 1.00 93.62 257 ILE A O 1
ATOM 2038 N N . LYS A 1 258 ? 14.755 5.450 -24.196 1.00 93.94 258 LYS A N 1
ATOM 2039 C CA . LYS A 1 258 ? 14.867 4.120 -24.817 1.00 93.94 258 LYS A CA 1
ATOM 2040 C C . LYS A 1 258 ? 16.322 3.704 -25.021 1.00 93.94 258 LYS A C 1
ATOM 2042 O O . LYS A 1 258 ? 16.664 2.566 -24.725 1.00 93.94 258 LYS A O 1
ATOM 2047 N N . ALA A 1 259 ? 17.180 4.621 -25.467 1.00 95.31 259 ALA A N 1
ATOM 2048 C CA . ALA A 1 259 ? 18.601 4.342 -25.639 1.00 95.31 259 ALA A CA 1
ATOM 2049 C C . ALA A 1 259 ? 19.299 4.011 -24.309 1.00 95.31 259 ALA A C 1
ATOM 2051 O O . ALA A 1 259 ? 20.135 3.113 -24.273 1.00 95.31 259 ALA A O 1
ATOM 2052 N N . LEU A 1 260 ? 18.949 4.697 -23.213 1.00 95.00 260 LEU A N 1
ATOM 2053 C CA . LEU A 1 260 ? 19.463 4.368 -21.879 1.00 95.00 260 LEU A CA 1
ATOM 2054 C C . LEU A 1 260 ? 18.973 2.994 -21.413 1.00 95.00 260 LEU A C 1
ATOM 2056 O O . LEU A 1 260 ? 19.790 2.181 -20.996 1.00 95.00 260 LEU A O 1
ATOM 2060 N N . LEU A 1 261 ? 17.673 2.717 -21.532 1.00 93.25 261 LEU A N 1
ATOM 2061 C CA . LEU A 1 261 ? 17.091 1.429 -21.146 1.00 93.25 261 LEU A CA 1
ATOM 2062 C C . LEU A 1 261 ? 17.753 0.270 -21.903 1.00 93.25 261 LEU A C 1
ATOM 2064 O O . LEU A 1 261 ? 18.203 -0.679 -21.269 1.00 93.25 261 LEU A O 1
ATOM 2068 N N . ALA A 1 262 ? 17.900 0.392 -23.225 1.00 93.12 262 ALA A N 1
ATOM 2069 C CA . ALA A 1 262 ? 18.544 -0.619 -24.064 1.00 93.12 262 ALA A CA 1
ATOM 2070 C C . ALA A 1 262 ? 20.030 -0.802 -23.740 1.00 93.12 262 ALA A C 1
ATOM 2072 O O . ALA A 1 262 ? 20.530 -1.922 -23.677 1.00 93.12 262 ALA A O 1
ATOM 2073 N N . LYS A 1 263 ? 20.750 0.296 -23.477 1.00 93.75 263 LYS A N 1
ATOM 2074 C CA . LYS A 1 263 ? 22.173 0.251 -23.110 1.00 93.75 263 LYS A CA 1
ATOM 2075 C C . LYS A 1 263 ? 22.431 -0.581 -21.849 1.00 93.75 263 LYS A C 1
ATOM 2077 O O . LYS A 1 263 ? 23.502 -1.172 -21.736 1.00 93.75 263 LYS A O 1
ATOM 2082 N N . TYR A 1 264 ? 21.485 -0.592 -20.914 1.00 93.00 264 TYR A N 1
ATOM 2083 C CA . TYR A 1 264 ? 21.631 -1.221 -19.601 1.00 93.00 264 TYR A CA 1
ATOM 2084 C C . TYR A 1 264 ? 20.645 -2.381 -19.362 1.00 93.00 264 TYR A C 1
ATOM 2086 O O . TYR A 1 264 ? 20.431 -2.778 -18.216 1.00 93.00 264 TYR A O 1
ATOM 2094 N N . GLY A 1 265 ? 20.030 -2.909 -20.427 1.00 89.81 265 GLY A N 1
ATOM 2095 C CA . GLY A 1 265 ? 19.219 -4.129 -20.382 1.00 89.81 265 GLY A CA 1
ATOM 2096 C C . GLY A 1 265 ? 17.858 -4.009 -19.684 1.00 89.81 265 GLY A C 1
ATOM 2097 O O . GLY A 1 265 ? 17.304 -5.027 -19.277 1.00 89.81 265 GLY A O 1
ATOM 2098 N N . LEU A 1 266 ? 17.314 -2.794 -19.535 1.00 91.06 266 LEU A N 1
ATOM 2099 C CA . LEU A 1 266 ? 15.989 -2.517 -18.948 1.00 91.06 266 LEU A CA 1
ATOM 2100 C C . LEU A 1 266 ? 14.886 -2.282 -19.997 1.00 91.06 266 LEU A C 1
ATOM 2102 O O . LEU A 1 266 ? 13.800 -1.807 -19.667 1.00 91.06 266 LEU A O 1
ATOM 2106 N N . ASP A 1 267 ? 15.147 -2.582 -21.267 1.00 89.12 267 ASP A N 1
ATOM 2107 C CA . ASP A 1 267 ? 14.181 -2.479 -22.365 1.00 89.12 267 ASP A CA 1
ATOM 2108 C C . ASP A 1 267 ? 13.493 -3.810 -22.711 1.00 89.12 267 ASP A C 1
ATOM 2110 O O . ASP A 1 267 ? 12.650 -3.846 -23.610 1.00 89.12 267 ASP A O 1
ATOM 2114 N N . ASN A 1 268 ? 13.813 -4.898 -22.001 1.00 87.88 268 ASN A N 1
ATOM 2115 C CA . ASN A 1 268 ? 13.164 -6.182 -22.228 1.00 87.88 268 ASN A CA 1
ATOM 2116 C C . ASN A 1 268 ? 11.694 -6.143 -21.784 1.00 87.88 268 ASN A C 1
ATOM 2118 O O . ASN A 1 268 ? 11.383 -5.927 -20.615 1.00 87.88 268 ASN A O 1
ATOM 2122 N N . LEU A 1 269 ? 10.794 -6.391 -22.734 1.00 87.19 269 LEU A N 1
ATOM 2123 C CA . LEU A 1 269 ? 9.350 -6.494 -22.511 1.00 87.19 269 LEU A CA 1
ATOM 2124 C C . LEU A 1 269 ? 8.818 -7.910 -22.759 1.00 87.19 269 LEU A C 1
ATOM 2126 O O . LEU A 1 269 ? 7.627 -8.161 -22.586 1.00 87.19 269 LEU A O 1
ATOM 2130 N N . ASN A 1 270 ? 9.681 -8.833 -23.188 1.00 90.62 270 ASN A N 1
ATOM 2131 C CA . ASN A 1 270 ? 9.293 -10.185 -23.555 1.00 90.62 270 ASN A CA 1
ATOM 2132 C C . ASN A 1 270 ? 9.330 -11.101 -22.325 1.00 90.62 270 ASN A C 1
ATOM 2134 O O . ASN A 1 270 ? 10.273 -11.867 -22.127 1.00 90.62 270 ASN A O 1
ATOM 2138 N N . HIS A 1 271 ? 8.306 -10.982 -21.483 1.00 91.56 271 HIS A N 1
ATOM 2139 C CA . HIS A 1 271 ? 8.104 -11.822 -20.306 1.00 91.56 271 HIS A CA 1
ATOM 2140 C C . HIS A 1 271 ? 6.785 -12.583 -20.419 1.00 91.56 271 HIS A C 1
ATOM 2142 O O . HIS A 1 271 ? 5.793 -12.058 -20.928 1.00 91.56 271 HIS A O 1
ATOM 2148 N N . THR A 1 272 ? 6.755 -13.818 -19.916 1.00 93.25 272 THR A N 1
ATOM 2149 C CA . THR A 1 272 ? 5.521 -14.606 -19.879 1.00 93.25 272 THR A CA 1
ATOM 2150 C C . THR A 1 272 ? 4.508 -13.985 -18.914 1.00 93.25 272 THR A C 1
ATOM 2152 O O . THR A 1 272 ? 4.863 -13.304 -17.946 1.00 93.25 272 THR A O 1
ATOM 2155 N N . GLY A 1 273 ? 3.220 -14.272 -19.126 1.00 91.12 273 GLY A N 1
ATOM 2156 C CA . GLY A 1 273 ? 2.171 -13.853 -18.192 1.00 91.12 273 GLY A CA 1
ATOM 2157 C C . GLY A 1 273 ? 2.360 -14.424 -16.781 1.00 91.12 273 GLY A C 1
ATOM 2158 O O . GLY A 1 273 ? 2.014 -13.757 -15.805 1.00 91.12 273 GLY A O 1
ATOM 2159 N N . LEU A 1 274 ? 2.957 -15.619 -16.665 1.00 93.50 274 LEU A N 1
ATOM 2160 C CA . LEU A 1 274 ? 3.304 -16.236 -15.385 1.00 93.50 274 LEU A CA 1
ATOM 2161 C C . LEU A 1 274 ? 4.344 -15.394 -14.641 1.00 93.50 274 LEU A C 1
ATOM 2163 O O . LEU A 1 274 ? 4.130 -15.037 -13.483 1.00 93.50 274 LEU A O 1
ATOM 2167 N N . ARG A 1 275 ? 5.437 -15.026 -15.313 1.00 94.75 275 ARG A N 1
ATOM 2168 C CA . ARG A 1 275 ? 6.519 -14.238 -14.716 1.00 94.75 275 ARG A CA 1
ATOM 2169 C C . ARG A 1 275 ? 6.083 -12.827 -14.336 1.00 94.75 275 ARG A C 1
ATOM 2171 O O . ARG A 1 275 ? 6.416 -12.366 -13.249 1.00 94.75 275 ARG A O 1
ATOM 2178 N N . LEU A 1 276 ? 5.283 -12.176 -15.183 1.00 92.06 276 LEU A N 1
ATOM 2179 C CA . LEU A 1 276 ? 4.691 -10.859 -14.901 1.00 92.06 276 LEU A CA 1
ATOM 2180 C C . LEU A 1 276 ? 3.707 -10.875 -13.720 1.00 92.06 276 LEU A C 1
ATOM 2182 O O . LEU A 1 276 ? 3.440 -9.831 -13.133 1.00 92.06 276 LEU A O 1
ATOM 2186 N N . SER A 1 277 ? 3.160 -12.044 -13.379 1.00 90.88 277 SER A N 1
ATOM 2187 C CA . SER A 1 277 ? 2.205 -12.218 -12.276 1.00 90.88 277 SER A CA 1
ATOM 2188 C C . SER A 1 277 ? 2.836 -12.860 -11.035 1.00 90.88 277 SER A C 1
ATOM 2190 O O . SER A 1 277 ? 2.117 -13.232 -10.108 1.00 90.88 277 SER A O 1
ATOM 2192 N N . SER A 1 278 ? 4.161 -13.028 -11.019 1.00 94.62 278 SER A N 1
ATOM 2193 C CA . SER A 1 278 ? 4.896 -13.697 -9.945 1.00 94.62 278 SER A CA 1
ATOM 2194 C C . SER A 1 278 ? 5.697 -12.692 -9.125 1.00 94.62 278 SER A C 1
ATOM 2196 O O . SER A 1 278 ? 6.261 -11.739 -9.652 1.00 94.62 278 SER A O 1
ATOM 2198 N N . SER A 1 279 ? 5.765 -12.926 -7.818 1.00 95.25 279 SER A N 1
ATOM 2199 C CA . SER A 1 279 ? 6.528 -12.100 -6.881 1.00 95.25 279 SER A CA 1
ATOM 2200 C C . SER A 1 279 ? 7.007 -12.954 -5.716 1.00 95.25 279 SER A C 1
ATOM 2202 O O . SER A 1 279 ? 6.339 -13.926 -5.347 1.00 95.25 279 SER A O 1
ATOM 2204 N N . ALA A 1 280 ? 8.126 -12.576 -5.111 1.00 96.94 280 ALA A N 1
ATOM 2205 C CA . ALA A 1 280 ? 8.644 -13.212 -3.911 1.00 96.94 280 ALA A CA 1
ATOM 2206 C C . ALA A 1 280 ? 8.998 -12.169 -2.853 1.00 96.94 280 ALA A C 1
ATOM 2208 O O . ALA A 1 280 ? 9.286 -11.008 -3.148 1.00 96.94 280 ALA A O 1
ATOM 2209 N N . CYS A 1 281 ? 8.957 -12.582 -1.587 1.00 97.12 281 CYS A N 1
ATOM 2210 C CA . CYS A 1 281 ? 9.510 -11.760 -0.522 1.00 97.12 281 CYS A CA 1
ATOM 2211 C C . CYS A 1 281 ? 11.031 -11.939 -0.474 1.00 97.12 281 CYS A C 1
ATOM 2213 O O . CYS A 1 281 ? 11.569 -12.894 -1.027 1.00 97.12 281 CYS A O 1
ATOM 2215 N N . VAL A 1 282 ? 11.714 -11.053 0.248 1.00 97.56 282 VAL A N 1
ATOM 2216 C CA . VAL A 1 282 ? 13.178 -11.102 0.366 1.00 97.56 282 VAL A CA 1
ATOM 2217 C C . VAL A 1 282 ? 13.664 -12.451 0.914 1.00 97.56 282 VAL A C 1
ATOM 2219 O O . VAL A 1 282 ? 14.563 -13.071 0.362 1.00 97.56 282 VAL A O 1
ATOM 2222 N N . ALA A 1 283 ? 13.037 -12.941 1.990 1.00 97.56 283 ALA A N 1
ATOM 2223 C CA . ALA A 1 283 ? 13.481 -14.125 2.727 1.00 97.56 283 ALA A CA 1
ATOM 2224 C C . ALA A 1 283 ? 14.983 -14.061 3.103 1.00 97.56 283 ALA A C 1
ATOM 2226 O O . ALA A 1 283 ? 15.439 -13.067 3.680 1.00 97.56 283 ALA A O 1
ATOM 2227 N N . PHE A 1 284 ? 15.749 -15.125 2.870 1.00 95.56 284 PHE A N 1
ATOM 2228 C CA . PHE A 1 284 ? 17.184 -15.137 3.145 1.00 95.56 284 PHE A CA 1
ATOM 2229 C C . PHE A 1 284 ? 17.962 -14.206 2.196 1.00 95.56 284 PHE A C 1
ATOM 2231 O O . PHE A 1 284 ? 17.596 -14.027 1.045 1.00 95.56 284 PHE A O 1
ATOM 2238 N N . SER A 1 285 ? 19.083 -13.619 2.616 1.00 94.69 285 SER A N 1
ATOM 2239 C CA . SER A 1 285 ? 19.843 -13.859 3.856 1.00 94.69 285 SER A CA 1
ATOM 2240 C C . SER A 1 285 ? 19.566 -12.868 4.992 1.00 94.69 285 SER A C 1
ATOM 2242 O O . SER A 1 285 ? 20.135 -13.021 6.070 1.00 94.69 285 SER A O 1
ATOM 2244 N N . ILE A 1 286 ? 18.704 -11.869 4.777 1.00 95.81 286 ILE A N 1
ATOM 2245 C CA . ILE A 1 286 ? 18.540 -10.746 5.718 1.00 95.81 286 ILE A CA 1
ATOM 2246 C C . ILE A 1 286 ? 17.239 -10.786 6.529 1.00 95.81 286 ILE A C 1
ATOM 2248 O O . ILE A 1 286 ? 17.137 -10.115 7.556 1.00 95.81 286 ILE A O 1
ATOM 2252 N N . CYS A 1 287 ? 16.231 -11.562 6.115 1.00 97.25 287 CYS A N 1
ATOM 2253 C CA . CYS A 1 287 ? 15.000 -11.685 6.890 1.00 97.25 287 CYS A CA 1
ATOM 2254 C C . CYS A 1 287 ? 15.199 -12.633 8.080 1.00 97.25 287 CYS A C 1
ATOM 2256 O O . CYS A 1 287 ? 15.227 -13.851 7.917 1.00 97.25 287 CYS A O 1
ATOM 2258 N N . GLY A 1 288 ? 15.219 -12.084 9.298 1.00 96.81 288 GLY A N 1
ATOM 2259 C CA . GLY A 1 288 ? 15.306 -12.867 10.540 1.00 96.81 288 GLY A CA 1
ATOM 2260 C C . GLY A 1 288 ? 14.093 -13.761 10.851 1.00 96.81 288 GLY A C 1
ATOM 2261 O O . GLY A 1 288 ? 14.074 -14.410 11.891 1.00 96.81 288 GLY A O 1
ATOM 2262 N N . LEU A 1 289 ? 13.073 -13.784 9.985 1.00 95.31 289 LEU A N 1
ATOM 2263 C CA . LEU A 1 289 ? 11.879 -14.633 10.101 1.00 95.31 289 LEU A CA 1
ATOM 2264 C C . LEU A 1 289 ? 11.773 -15.674 8.972 1.00 95.31 289 LEU A C 1
ATOM 2266 O O . LEU A 1 289 ? 10.778 -16.396 8.907 1.00 95.31 289 LEU A O 1
ATOM 2270 N N . ALA A 1 290 ? 12.741 -15.722 8.051 1.00 96.88 290 ALA A N 1
ATOM 2271 C CA . ALA A 1 290 ? 12.701 -16.639 6.919 1.00 96.88 290 ALA A CA 1
ATOM 2272 C C . ALA A 1 290 ? 12.856 -18.099 7.368 1.00 96.88 290 ALA A C 1
ATOM 2274 O O . ALA A 1 290 ? 13.681 -18.421 8.219 1.00 96.88 290 ALA A O 1
ATOM 2275 N N . MET A 1 291 ? 12.062 -18.982 6.761 1.00 96.31 291 MET A N 1
ATOM 2276 C CA . MET A 1 291 ? 12.150 -20.437 6.954 1.00 96.31 291 MET A CA 1
ATOM 2277 C C . MET A 1 291 ? 12.713 -21.156 5.721 1.00 96.31 291 MET A C 1
ATOM 2279 O O . MET A 1 291 ? 13.262 -22.245 5.843 1.00 96.31 291 MET A O 1
ATOM 2283 N N . ALA A 1 292 ? 12.569 -20.555 4.539 1.00 97.00 292 ALA A N 1
ATOM 2284 C CA . ALA A 1 292 ? 13.024 -21.072 3.254 1.00 97.00 292 ALA A CA 1
ATOM 2285 C C . ALA A 1 292 ? 13.371 -19.902 2.322 1.00 97.00 292 ALA A C 1
ATOM 2287 O O . ALA A 1 292 ? 13.060 -18.748 2.631 1.00 97.00 292 ALA A O 1
ATOM 2288 N N . GLU A 1 293 ? 14.004 -20.201 1.187 1.00 97.56 293 GLU A N 1
ATOM 2289 C CA . GLU A 1 293 ? 14.237 -19.217 0.128 1.00 97.56 293 GLU A CA 1
ATOM 2290 C C . GLU A 1 293 ? 12.928 -18.684 -0.461 1.00 97.56 293 GLU A C 1
ATOM 2292 O O . GLU A 1 293 ? 11.904 -19.367 -0.476 1.00 97.56 293 GLU A O 1
ATOM 2297 N N . SER A 1 294 ? 12.988 -17.461 -0.988 1.00 97.62 294 SER A N 1
ATOM 2298 C CA . SER A 1 294 ? 11.897 -16.868 -1.758 1.00 97.62 294 SER A CA 1
ATOM 2299 C C . SER A 1 294 ? 12.473 -16.101 -2.949 1.00 97.62 294 SER A C 1
ATOM 2301 O O . SER A 1 294 ? 12.596 -16.704 -4.012 1.00 97.62 294 SER A O 1
ATOM 2303 N N . GLU A 1 295 ? 12.935 -14.857 -2.775 1.00 96.94 295 GLU A N 1
ATOM 2304 C CA . GLU A 1 295 ? 13.506 -14.013 -3.842 1.00 96.94 295 GLU A CA 1
ATOM 2305 C C . GLU A 1 295 ? 14.520 -14.757 -4.722 1.00 96.94 295 GLU A C 1
ATOM 2307 O O . GLU A 1 295 ? 14.372 -14.813 -5.938 1.00 96.94 295 GLU A O 1
ATOM 2312 N N . ARG A 1 296 ? 15.516 -15.403 -4.109 1.00 95.19 296 ARG A N 1
ATOM 2313 C CA . ARG A 1 296 ? 16.607 -16.080 -4.832 1.00 95.19 296 ARG A CA 1
ATOM 2314 C C . ARG A 1 296 ? 16.188 -17.371 -5.536 1.00 95.19 296 ARG A C 1
ATOM 2316 O O . ARG A 1 296 ? 16.892 -17.838 -6.425 1.00 95.19 296 ARG A O 1
ATOM 2323 N N . CYS A 1 297 ? 15.076 -17.969 -5.115 1.00 96.62 297 CYS A N 1
ATOM 2324 C CA . CYS A 1 297 ? 14.562 -19.214 -5.682 1.00 96.62 297 CYS A CA 1
ATOM 2325 C C . CYS A 1 297 ? 13.520 -18.955 -6.776 1.00 96.62 297 CYS A C 1
ATOM 2327 O O . CYS A 1 297 ? 13.401 -19.771 -7.689 1.00 96.62 297 CYS A O 1
ATOM 2329 N N . LEU A 1 298 ? 12.799 -17.829 -6.713 1.00 97.06 298 LEU A N 1
ATOM 2330 C CA . LEU A 1 298 ? 11.704 -17.538 -7.634 1.00 97.06 298 LEU A CA 1
ATOM 2331 C C . LEU A 1 298 ? 12.125 -17.582 -9.113 1.00 97.06 298 LEU A C 1
ATOM 2333 O O . LEU A 1 298 ? 11.433 -18.274 -9.854 1.00 97.06 298 LEU A O 1
ATOM 2337 N N . PRO A 1 299 ? 13.237 -16.960 -9.563 1.00 95.06 299 PRO A N 1
ATOM 2338 C CA . PRO A 1 299 ? 13.612 -16.998 -10.978 1.00 95.06 299 PRO A CA 1
ATOM 2339 C C . PRO A 1 299 ? 13.786 -18.431 -11.495 1.00 95.06 299 PRO A C 1
ATOM 2341 O O . PRO A 1 299 ? 13.235 -18.782 -12.534 1.00 95.06 299 PRO A O 1
ATOM 2344 N N . LEU A 1 300 ? 14.455 -19.285 -10.708 1.00 96.31 300 LEU A N 1
ATOM 2345 C CA . LEU A 1 300 ? 14.681 -20.697 -11.033 1.00 96.31 300 LEU A CA 1
ATOM 2346 C C . LEU A 1 300 ? 13.371 -21.490 -11.078 1.00 96.31 300 LEU A C 1
ATOM 2348 O O . LEU A 1 300 ? 13.176 -22.327 -11.953 1.00 96.31 300 LEU A O 1
ATOM 2352 N N . LEU A 1 301 ? 12.468 -21.236 -10.128 1.00 96.50 301 LEU A N 1
ATOM 2353 C CA . LEU A 1 301 ? 11.169 -21.899 -10.090 1.00 96.50 301 LEU A CA 1
ATOM 2354 C C . LEU A 1 301 ? 10.319 -21.516 -11.304 1.00 96.50 301 LEU A 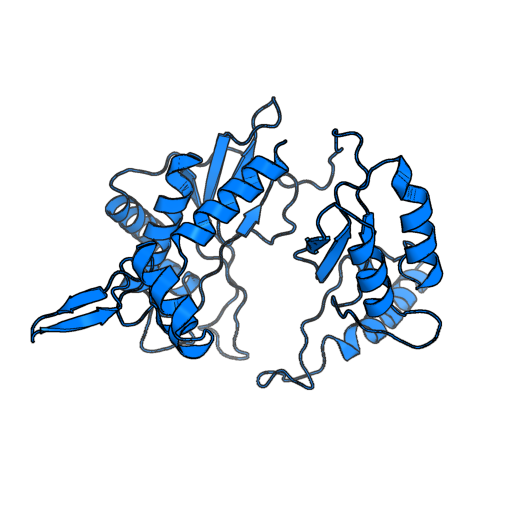C 1
ATOM 2356 O O . LEU A 1 301 ? 9.706 -22.388 -11.913 1.00 96.50 301 LEU A O 1
ATOM 2360 N N . ILE A 1 302 ? 10.277 -20.229 -11.654 1.00 96.56 302 ILE A N 1
ATOM 2361 C CA . ILE A 1 302 ? 9.496 -19.759 -12.798 1.00 96.56 302 ILE A CA 1
ATOM 2362 C C . ILE A 1 302 ? 10.068 -20.311 -14.106 1.00 96.56 302 ILE A C 1
ATOM 2364 O O . ILE A 1 302 ? 9.278 -20.781 -14.919 1.00 96.56 302 ILE A O 1
ATOM 2368 N N . ASP A 1 303 ? 11.396 -20.368 -14.271 1.00 95.50 303 ASP A N 1
ATOM 2369 C CA . ASP A 1 303 ? 12.029 -21.013 -15.433 1.00 95.50 303 ASP A CA 1
ATOM 2370 C C . ASP A 1 303 ? 11.554 -22.469 -15.611 1.00 95.50 303 ASP A C 1
ATOM 2372 O O . ASP A 1 303 ? 11.253 -22.904 -16.722 1.00 95.50 303 ASP A O 1
ATOM 2376 N N . GLU A 1 304 ? 11.472 -23.242 -14.524 1.00 95.94 304 GLU A N 1
ATOM 2377 C CA . GLU A 1 304 ? 11.013 -24.636 -14.579 1.00 95.94 304 GLU A CA 1
ATOM 2378 C C . GLU A 1 304 ? 9.512 -24.749 -14.877 1.00 95.94 304 GLU A C 1
ATOM 2380 O O . GLU A 1 304 ? 9.098 -25.595 -15.671 1.00 95.94 304 GLU A O 1
ATOM 2385 N N . VAL A 1 305 ? 8.680 -23.886 -14.286 1.00 95.19 305 VAL A N 1
ATOM 2386 C CA . VAL A 1 305 ? 7.230 -23.901 -14.536 1.00 95.19 305 VAL A CA 1
ATOM 2387 C C . VAL A 1 305 ? 6.909 -23.465 -15.970 1.00 95.19 305 VAL A C 1
ATOM 2389 O O . VAL A 1 305 ? 6.037 -24.063 -16.598 1.00 95.19 305 VAL A O 1
ATOM 2392 N N . GLU A 1 306 ? 7.620 -22.477 -16.517 1.00 94.25 306 GLU A N 1
ATOM 2393 C CA . GLU A 1 306 ? 7.478 -22.054 -17.918 1.00 94.25 306 GLU A CA 1
ATOM 2394 C C . GLU A 1 306 ? 7.770 -23.215 -18.876 1.00 94.25 306 GLU A C 1
ATOM 2396 O O . GLU A 1 306 ? 6.939 -23.511 -19.735 1.00 94.25 306 GLU A O 1
ATOM 2401 N N . LYS A 1 307 ? 8.863 -23.963 -18.656 1.00 93.44 307 LYS A N 1
ATOM 2402 C CA . LYS A 1 307 ? 9.182 -25.162 -19.453 1.00 93.44 307 LYS A CA 1
ATOM 2403 C C . LYS A 1 307 ? 8.061 -26.199 -19.413 1.00 93.44 307 LYS A C 1
ATOM 2405 O O . LYS A 1 307 ? 7.750 -26.794 -20.442 1.00 93.44 307 LYS A O 1
ATOM 2410 N N . ILE A 1 308 ? 7.445 -26.426 -18.249 1.00 92.69 308 ILE A N 1
ATOM 2411 C CA . ILE A 1 308 ? 6.344 -27.393 -18.111 1.00 92.69 308 ILE A CA 1
ATOM 2412 C C . ILE A 1 308 ? 5.127 -26.932 -18.921 1.00 92.69 308 ILE A C 1
ATOM 2414 O O . ILE A 1 308 ? 4.536 -27.731 -19.649 1.00 92.69 308 ILE A O 1
ATOM 2418 N N . CYS A 1 309 ? 4.768 -25.652 -18.817 1.00 86.94 309 CYS A N 1
ATOM 2419 C CA . CYS A 1 309 ? 3.627 -25.076 -19.523 1.00 86.94 309 CYS A CA 1
ATOM 2420 C C . CYS A 1 309 ? 3.816 -25.084 -21.048 1.00 86.94 309 CYS A C 1
ATOM 2422 O O . CYS A 1 309 ? 2.865 -25.373 -21.769 1.00 86.94 309 CYS A O 1
ATOM 2424 N N . GLU A 1 310 ? 5.027 -24.809 -21.538 1.00 73.44 310 GLU A N 1
ATOM 2425 C CA . GLU A 1 310 ? 5.343 -24.780 -22.972 1.00 73.44 310 GLU A CA 1
ATOM 2426 C C . GLU A 1 310 ? 5.480 -26.181 -23.590 1.00 73.44 310 GLU A C 1
ATOM 2428 O O . GLU A 1 310 ? 5.144 -26.359 -24.755 1.00 73.44 310 GLU A O 1
ATOM 2433 N N . CYS A 1 311 ? 5.890 -27.200 -22.822 1.00 63.41 311 CYS A N 1
ATOM 2434 C CA . CYS A 1 311 ? 5.915 -28.595 -23.292 1.00 63.41 311 CYS A CA 1
ATOM 2435 C C . CYS A 1 311 ? 4.517 -29.222 -23.466 1.00 63.41 311 CYS A C 1
ATOM 2437 O O . CYS A 1 311 ? 4.406 -30.306 -24.037 1.00 63.41 311 CYS A O 1
ATOM 2439 N N . CYS A 1 312 ? 3.465 -28.595 -22.930 1.00 53.44 312 CYS A N 1
ATOM 2440 C CA . CYS A 1 312 ? 2.088 -29.104 -22.976 1.00 53.44 312 CYS A CA 1
ATOM 2441 C C . CYS A 1 312 ? 1.244 -28.513 -24.122 1.00 53.44 312 CYS A C 1
ATOM 2443 O O . CYS A 1 312 ? 0.025 -28.710 -24.131 1.00 53.44 312 CYS A O 1
ATOM 2445 N N . VAL A 1 313 ? 1.873 -27.797 -25.061 1.00 47.06 313 VAL A N 1
ATOM 2446 C CA . VAL A 1 313 ? 1.265 -27.215 -26.272 1.00 47.06 313 VAL A CA 1
ATOM 2447 C C . VAL A 1 313 ? 1.835 -27.899 -27.509 1.00 47.06 313 VAL A C 1
ATOM 2449 O O . VAL A 1 313 ? 1.035 -28.187 -28.427 1.00 47.06 313 VAL A O 1
#

Secondary structure (DSSP, 8-state):
-HHHHHHHHHHHHHHHTS---SHHHHHHS-HHHHHHHHHTT-S-EEE-TTS-EEE--TTT-TT--SS-----EE-TT--TT--TTSEEEEE-TTS-EEEEEEEE--B----TT-TT---B--EEEEEEEHHHHHHHHHHHHHHHHHHS-SS-GGG-SHHHHHHHH-HHHHHHHHHHHHTSPPBPPPP----S-----SS-EEEEE--GGG---EETTTEEHHHHHHHHHHH--SPEEE-TTS-EEEEEE-GGGHHHHHHHHHHTT-------HHHHT------TTT-TT-SS--TTTHHHHHHHHHHHHHTT-

InterPro domains:
  IPR005117 Nitrite/Sulfite reductase ferredoxin-like domain [PF03460] (198-263)
  IPR006067 Nitrite/sulphite reductase 4Fe-4S domain [PF01077] (21-180)
  IPR036136 Nitrite/Sulfite reductase ferredoxin-like domain superfamily [SSF55124] (193-270)
  IPR045169 Nitrite and sulphite reductase 4Fe-4S domain containing protein [PTHR11493] (1-310)
  IPR045854 Nitrite and sulphite reductase 4Fe-4S domain-like superfamily [G3DSA:3.30.413.10] (1-191)
  IPR045854 Nitrite and sulphite reductase 4Fe-4S domain-like superfamily [SSF56014] (5-193)
  IPR045854 Nitrite and sulphite reductase 4Fe-4S domain-like superfamily [SSF56014] (273-310)

pLDDT: mean 88.88, std 11.76, range [41.44, 98.5]

Foldseek 3Di:
DAVVLQVVLVVLLVVLPDWQACVVCVVPPDPVVSVVCVVVVGFDFDQDPPRDTDGDGPLQGPPRALDDADADEDEPQDPQVVHLRFWYFDADPVRHTFWTFTWHQADQDDDPPDPLAHGDGTDGLAIDGSVCRSVLSSLLSNLLRVQADNPDSSQRDRNNSCVVCPVVSSQVSSCVSSVHHGHHHDDGHHDDDDDDDDPFDKDKFDDQQLDQAQDPPLQHRVVLVVVCVVPQPADWDQTSQSIIMDDRHDPVCVVVNCVSCVSRVRNDPPDDPQRSPDHWDCAPDPDPPHPDDTSVCVVVVVVVVVVVVVVVD